Protein AF-A0A0U1DT31-F1 (afdb_monomer)

Organism: NCBI:txid761804

Mean predicted aligned error: 11.48 Å

Secondary structure (DSSP, 8-state):
--EEE--SSSSEEEEEEEEEE-------SS-HHHHHHHHHHHHHT-SHHHHHHHHHHHHHHHHHHHHHHHHHTT-HHHHTTS-HHHHHHHHHHTTSS-HHHHHHHHHHHHHHHHS-PPPPHHHHHHHHHHHHHHHHHHHHHTSSEEEEEEEEETTT--EEEEEEETTTTEEEEEEBSSEEEEEEEETTEEEEEEEEEEETTEEE-S--BSSS--EEEE--GGGHHHHHHHHHHHHHHHHHHHHHTTT-SSSS----S--------HHHHHHHHHHHTTTSPP-------

Sequence (289 aa):
MAISVFFESGPFVYLSIVRQLSGIPAITDVSAEEYLAYAKTDFSLGTRHGLINAMGNAKRCLHVMIDTLLQNYGLLVNNSRLPFPQKLALLDDVGLIGLNVFRKLNVERNIVEHEYRSAEPQKVEDFIDVCDLLLLAIERLGQDLPYQSIVGLRETGEHVLMELEPMLGRLDFAPLIEPKVLSTEAFGIPISYVSTLMRQGNREPEARSVGEVQHSIDLRRQTSPEWAPMIREIVSIGKRQSESRVTKIHNNVMTVQSSYSVQVTEELAMELYDFFGDTMPRFTPDVSE

Nearest PDB structures (foldseek):
  8jh6-assembly1_B  TM=4.158E-01  e=4.245E+00  synthetic construct
  8tn6-assembly1_C  TM=3.687E-01  e=7.335E+00  synthetic construct
  5h5m-assembly2_B  TM=3.118E-01  e=4.484E+00  Caenorhabditis elegans

Radius of gyration: 23.05 Å; Cα contacts (8 Å, |Δi|>4): 424; chains: 1; bounding box: 62×61×59 Å

Foldseek 3Di:
DAKEADDDDFFFRIKAFQDFDFFDFDDDPAALVRLLVQLVVLLVVVDLRSQLSNLVSLVVSVVSLLLSLCLRQLNCVQCVPPDPVVSLVLCVLLPNDDCVLCVVVVVLVCCVPPVVDRDDSVSSVVSSVSSVVSVVVSSLLRGGQRQWIFTQGPVPRATWIWGRDSVQSKIFTAHWAQFDWDWDDDPNDIDIDGPFHDDPRDTDSRTDHPDDGPDMGHSHPVCCVPCSSVSSVSSVVSVVVSVVVVVPPDDPDDDDDRDHDDPDDPVVVVVVCVVCVVVDDDDDPPPDD

Structure (mmCIF, N/CA/C/O backbone):
data_AF-A0A0U1DT31-F1
#
_entry.id   AF-A0A0U1DT31-F1
#
loop_
_atom_site.group_PDB
_atom_site.id
_atom_site.type_symbol
_atom_site.label_atom_id
_atom_site.label_alt_id
_atom_site.label_comp_id
_atom_site.label_asym_id
_atom_site.label_entity_id
_atom_site.label_seq_id
_atom_site.pdbx_PDB_ins_code
_atom_site.Cartn_x
_atom_site.Cartn_y
_atom_site.Cartn_z
_atom_site.occupancy
_atom_site.B_iso_or_equiv
_atom_site.auth_seq_id
_atom_site.auth_comp_id
_atom_site.auth_asym_id
_atom_site.auth_atom_id
_atom_site.pdbx_PDB_model_num
ATOM 1 N N . MET A 1 1 ? 20.321 -9.059 -7.608 1.00 55.69 1 MET A N 1
ATOM 2 C CA . MET A 1 1 ? 19.160 -8.328 -8.141 1.00 55.69 1 MET A CA 1
ATOM 3 C C . MET A 1 1 ? 18.145 -9.379 -8.544 1.00 55.69 1 MET A C 1
ATOM 5 O O . MET A 1 1 ? 18.479 -10.210 -9.379 1.00 55.69 1 MET A O 1
ATOM 9 N N . ALA A 1 2 ? 17.002 -9.438 -7.864 1.00 61.69 2 ALA A N 1
ATOM 10 C CA . ALA A 1 2 ? 15.941 -10.383 -8.199 1.00 61.69 2 ALA A CA 1
ATOM 11 C C . ALA A 1 2 ? 15.046 -9.750 -9.272 1.00 61.69 2 ALA A C 1
ATOM 13 O O . ALA A 1 2 ? 14.626 -8.605 -9.112 1.00 61.69 2 ALA A O 1
ATOM 14 N N . ILE A 1 3 ? 14.789 -10.484 -10.355 1.00 62.47 3 ILE A N 1
ATOM 15 C CA . ILE A 1 3 ? 14.001 -10.022 -11.499 1.00 62.47 3 ILE A CA 1
ATOM 16 C C . ILE A 1 3 ? 12.716 -10.844 -11.536 1.00 62.47 3 ILE A C 1
ATOM 18 O O . ILE A 1 3 ? 12.765 -12.070 -11.580 1.00 62.47 3 ILE A O 1
ATOM 22 N N . SER A 1 4 ? 11.575 -10.163 -11.512 1.00 69.62 4 SER A N 1
ATOM 23 C CA . SER A 1 4 ? 10.263 -10.763 -11.756 1.00 69.62 4 SER A CA 1
ATOM 24 C C . SER A 1 4 ? 9.877 -10.516 -13.207 1.00 69.62 4 SER A C 1
ATOM 26 O O . SER A 1 4 ? 9.890 -9.371 -13.647 1.00 69.62 4 SER A O 1
ATOM 28 N N . VAL A 1 5 ? 9.553 -11.573 -13.946 1.00 62.25 5 VAL A N 1
ATOM 29 C CA . VAL A 1 5 ? 9.160 -11.509 -15.361 1.00 62.25 5 VAL A CA 1
ATOM 30 C C . VAL A 1 5 ? 7.660 -11.769 -15.480 1.00 62.25 5 VAL A C 1
ATOM 32 O O . VAL A 1 5 ? 7.133 -12.639 -14.786 1.00 62.25 5 VAL A O 1
ATOM 35 N N . PHE A 1 6 ? 6.984 -11.020 -16.351 1.00 67.50 6 PHE A N 1
ATOM 36 C CA . PHE A 1 6 ? 5.537 -11.073 -16.556 1.00 67.50 6 PHE A CA 1
ATOM 37 C C . PHE A 1 6 ? 5.215 -11.512 -17.987 1.00 67.50 6 PHE A C 1
ATOM 39 O O . PHE A 1 6 ? 5.621 -10.858 -18.952 1.00 67.50 6 PHE A O 1
ATOM 46 N N . PHE A 1 7 ? 4.457 -12.598 -18.130 1.00 57.75 7 PHE A N 1
ATOM 47 C CA . PHE A 1 7 ? 4.219 -13.247 -19.425 1.00 57.75 7 PHE A CA 1
ATOM 48 C C . PHE A 1 7 ? 2.845 -12.944 -20.030 1.00 57.75 7 PHE A C 1
ATOM 50 O O . PHE A 1 7 ? 2.745 -12.773 -21.240 1.00 57.75 7 PHE A O 1
ATOM 57 N N . GLU A 1 8 ? 1.800 -12.836 -19.208 1.00 59.53 8 GLU A N 1
ATOM 58 C CA . GLU A 1 8 ? 0.420 -12.936 -19.705 1.00 59.53 8 GLU A CA 1
ATOM 59 C C . GLU A 1 8 ? -0.297 -11.587 -19.869 1.00 59.53 8 GLU A C 1
ATOM 61 O O . GLU A 1 8 ? -1.117 -11.437 -20.771 1.00 59.53 8 GLU A O 1
ATO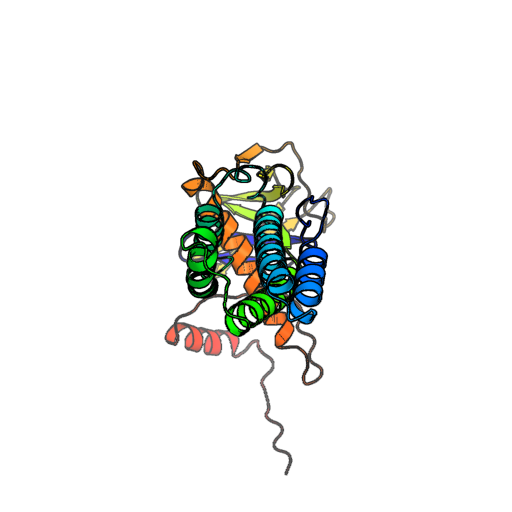M 66 N N . SER A 1 9 ? -0.006 -10.588 -19.027 1.00 70.06 9 SER A N 1
ATOM 67 C CA . SER A 1 9 ? -0.604 -9.244 -19.110 1.00 70.06 9 SER A CA 1
ATOM 68 C C . SER A 1 9 ? 0.113 -8.242 -18.189 1.00 70.06 9 SER A C 1
ATOM 70 O O . SER A 1 9 ? 1.037 -8.611 -17.466 1.00 70.06 9 SER A O 1
ATOM 72 N N . GLY A 1 10 ? -0.284 -6.965 -18.239 1.00 81.50 10 GLY A N 1
ATOM 73 C CA . GLY A 1 10 ? 0.214 -5.911 -17.348 1.00 81.50 10 GLY A CA 1
ATOM 74 C C . GLY A 1 10 ? 1.199 -4.928 -17.998 1.00 81.50 10 GLY A C 1
ATOM 75 O O . GLY A 1 10 ? 1.650 -5.144 -19.127 1.00 81.50 10 GLY A O 1
ATOM 76 N N . PRO A 1 11 ? 1.538 -3.834 -17.290 1.00 88.31 11 PRO A N 1
ATOM 77 C CA . PRO A 1 11 ? 2.309 -2.716 -17.843 1.00 88.31 11 PRO A CA 1
ATOM 78 C C . PRO A 1 11 ? 3.796 -3.045 -18.036 1.00 88.31 11 PRO A C 1
ATOM 80 O O . PRO A 1 11 ? 4.486 -2.376 -18.806 1.00 88.31 11 PRO A O 1
ATOM 83 N N . PHE A 1 12 ? 4.292 -4.085 -17.362 1.00 88.06 12 PHE A N 1
ATOM 84 C CA . PHE A 1 12 ? 5.702 -4.455 -17.356 1.00 88.06 12 PHE A CA 1
ATOM 85 C C . PHE A 1 12 ? 5.934 -5.804 -18.034 1.00 88.06 12 PHE A C 1
ATOM 87 O O . PHE A 1 12 ? 5.142 -6.729 -17.868 1.00 88.06 12 PHE A O 1
ATOM 94 N N . VAL A 1 13 ? 7.044 -5.931 -18.764 1.00 82.62 13 VAL A N 1
ATOM 95 C CA . VAL A 1 13 ? 7.616 -7.214 -19.218 1.00 82.62 13 VAL A CA 1
ATOM 96 C C . VAL A 1 13 ? 8.426 -7.851 -18.092 1.00 82.62 13 VAL A C 1
ATOM 98 O O . VAL A 1 13 ? 8.388 -9.061 -17.886 1.00 82.62 13 VAL A O 1
ATOM 101 N N . TYR A 1 14 ? 9.128 -7.027 -17.318 1.00 82.88 14 TYR A N 1
ATOM 102 C CA . TYR A 1 14 ? 9.774 -7.427 -16.076 1.00 82.88 14 TYR A CA 1
ATOM 103 C C . TYR A 1 14 ? 9.837 -6.245 -15.105 1.00 82.88 14 TYR A C 1
ATOM 105 O O . TYR A 1 14 ? 9.804 -5.083 -15.516 1.00 82.88 14 TYR A O 1
ATOM 113 N N . LEU A 1 15 ? 9.990 -6.558 -13.823 1.00 86.88 15 LEU A N 1
ATOM 114 C CA . LEU A 1 15 ? 10.288 -5.613 -12.757 1.00 86.88 15 LEU A CA 1
ATOM 115 C C . LEU A 1 15 ? 11.409 -6.178 -11.893 1.00 86.88 15 LEU A C 1
ATOM 117 O O . LEU A 1 15 ? 11.389 -7.336 -11.473 1.00 86.88 15 LEU A O 1
ATOM 121 N N . SER A 1 16 ? 12.398 -5.341 -11.628 1.00 83.81 16 SER A N 1
ATOM 122 C CA . SER A 1 16 ? 13.558 -5.684 -10.832 1.00 83.81 16 SER A CA 1
ATOM 123 C C . SER A 1 16 ? 13.750 -4.677 -9.715 1.00 83.81 16 SER A C 1
ATOM 125 O O . SER A 1 16 ? 14.037 -3.510 -9.973 1.00 83.81 16 SER A O 1
ATOM 127 N N . ILE A 1 17 ? 13.629 -5.131 -8.472 1.00 84.00 17 ILE A N 1
ATOM 128 C CA . ILE A 1 17 ? 13.709 -4.240 -7.318 1.00 84.00 17 ILE A CA 1
ATOM 129 C C . ILE A 1 17 ? 15.160 -3.826 -7.084 1.00 84.00 17 ILE A C 1
ATOM 131 O O . ILE A 1 17 ? 16.058 -4.666 -6.973 1.00 84.00 17 ILE A O 1
ATOM 135 N N . VAL A 1 18 ? 15.367 -2.515 -6.998 1.00 82.75 18 VAL A N 1
ATOM 136 C CA . VAL A 1 18 ? 16.668 -1.887 -6.743 1.00 82.75 18 VAL A CA 1
ATOM 137 C C . VAL A 1 18 ? 16.754 -1.454 -5.292 1.00 82.75 18 VAL A C 1
ATOM 139 O O . VAL A 1 18 ? 17.748 -1.730 -4.621 1.00 82.75 18 VAL A O 1
ATOM 142 N N . ARG A 1 19 ? 15.712 -0.773 -4.809 1.00 81.31 19 ARG A N 1
ATOM 143 C CA . ARG A 1 19 ? 15.664 -0.229 -3.457 1.00 81.31 19 ARG A CA 1
ATOM 144 C C . ARG A 1 19 ? 14.359 -0.602 -2.789 1.00 81.31 19 ARG A C 1
ATOM 146 O O . ARG A 1 19 ? 13.278 -0.370 -3.331 1.00 81.31 19 ARG A O 1
ATOM 153 N N . GLN A 1 20 ? 14.505 -1.132 -1.583 1.00 83.88 20 GLN A N 1
ATOM 154 C CA . GLN A 1 20 ? 13.409 -1.392 -0.669 1.00 83.88 20 GLN A CA 1
ATOM 155 C C . GLN A 1 20 ? 13.576 -0.531 0.564 1.00 83.88 20 GLN A C 1
ATOM 157 O O . GLN A 1 20 ? 14.699 -0.341 1.031 1.00 83.88 20 GLN A O 1
ATOM 162 N N . LEU A 1 21 ? 12.468 -0.017 1.075 1.00 77.81 21 LEU A N 1
ATOM 163 C CA . LEU A 1 21 ? 12.442 0.730 2.322 1.00 77.81 21 LEU A CA 1
ATOM 164 C C . LEU A 1 21 ? 11.235 0.284 3.136 1.00 77.81 21 LEU A C 1
ATOM 166 O O . LEU A 1 21 ? 10.269 -0.268 2.602 1.00 77.81 21 LEU A O 1
ATOM 170 N N . SER A 1 22 ? 11.290 0.544 4.434 1.00 82.12 22 SER A N 1
ATOM 171 C CA . SER A 1 22 ? 10.102 0.456 5.269 1.00 82.12 22 SER A CA 1
ATOM 172 C C . SER A 1 22 ? 9.079 1.511 4.843 1.00 82.12 22 SER A C 1
ATOM 174 O O . SER A 1 22 ? 9.417 2.570 4.307 1.00 82.12 22 SER A O 1
ATOM 176 N N . GLY A 1 23 ? 7.812 1.198 5.074 1.00 78.25 23 GLY A N 1
ATOM 177 C CA . GLY A 1 23 ? 6.695 2.104 4.904 1.00 78.25 23 GLY A CA 1
ATOM 178 C C . GLY A 1 23 ? 6.877 3.373 5.717 1.00 78.25 23 GLY A C 1
ATOM 179 O O . GLY A 1 23 ? 7.514 3.374 6.771 1.00 78.25 23 GLY A O 1
ATOM 180 N N . ILE A 1 24 ? 6.312 4.454 5.197 1.00 79.94 24 ILE A N 1
ATOM 181 C CA . ILE A 1 24 ? 6.285 5.737 5.877 1.00 79.94 24 ILE A CA 1
ATOM 182 C C . ILE A 1 24 ? 4.890 5.861 6.496 1.00 79.94 24 ILE A C 1
ATOM 184 O O . ILE A 1 24 ? 3.910 5.910 5.746 1.00 79.94 24 ILE A O 1
ATOM 188 N N . PRO A 1 25 ? 4.774 5.884 7.836 1.00 79.75 25 PRO A N 1
ATOM 189 C CA . PRO A 1 25 ? 3.477 5.984 8.488 1.00 79.75 25 PRO A CA 1
ATOM 190 C C . PRO A 1 25 ? 2.755 7.267 8.070 1.00 79.75 25 PRO A C 1
ATOM 192 O O . PRO A 1 25 ? 3.388 8.276 7.739 1.00 79.75 25 PRO A O 1
ATOM 195 N N . ALA A 1 26 ? 1.421 7.238 8.090 1.00 84.88 26 ALA A N 1
ATOM 196 C CA . ALA A 1 26 ? 0.640 8.450 7.888 1.00 84.88 26 ALA A CA 1
ATOM 197 C C . ALA A 1 26 ? 0.995 9.491 8.962 1.00 84.88 26 ALA A C 1
ATOM 199 O O . ALA A 1 26 ? 1.174 9.160 10.134 1.00 84.88 26 ALA A O 1
ATOM 200 N N . ILE A 1 27 ? 1.094 10.759 8.560 1.00 85.44 27 ILE A N 1
ATOM 201 C CA . ILE A 1 27 ? 1.396 11.852 9.487 1.00 85.44 27 ILE A CA 1
ATOM 202 C C . ILE A 1 27 ? 0.130 12.156 10.291 1.00 85.44 27 ILE A C 1
ATOM 204 O O . ILE A 1 27 ? -0.827 12.727 9.764 1.00 85.44 27 ILE A O 1
ATOM 208 N N . THR A 1 28 ? 0.131 11.766 11.562 1.00 88.38 28 THR A N 1
ATOM 209 C CA . THR A 1 28 ? -0.980 11.958 12.499 1.00 88.38 28 THR A CA 1
ATOM 210 C C . THR A 1 28 ? -0.457 12.362 13.872 1.00 88.38 28 THR A C 1
ATOM 212 O O . THR A 1 28 ? 0.609 11.911 14.278 1.00 88.38 28 THR A O 1
ATOM 215 N N . ASP A 1 29 ? -1.231 13.162 14.609 1.00 92.12 29 ASP A N 1
ATOM 216 C CA . ASP A 1 29 ? -0.870 13.572 15.977 1.00 92.12 29 ASP A CA 1
ATOM 217 C C . ASP A 1 29 ? -0.914 12.408 16.979 1.00 92.12 29 ASP A C 1
ATOM 219 O O . ASP A 1 29 ? -0.180 12.412 17.960 1.00 92.12 29 ASP A O 1
ATOM 223 N N . VAL A 1 30 ? -1.795 11.432 16.734 1.00 94.19 30 VAL A N 1
ATOM 224 C CA . VAL A 1 30 ? -1.969 10.217 17.541 1.00 94.19 30 VAL A CA 1
ATOM 225 C C . VAL A 1 30 ? -1.869 9.019 16.609 1.00 94.19 30 VAL A C 1
ATOM 227 O O . VAL A 1 30 ? -2.560 8.980 15.585 1.00 94.19 30 VAL A O 1
ATOM 230 N N . SER A 1 31 ? -1.010 8.062 16.946 1.00 93.69 31 SER A N 1
ATOM 231 C CA . SER A 1 31 ? -0.753 6.894 16.105 1.00 93.69 31 SER A CA 1
ATOM 232 C C . SER A 1 31 ? -1.880 5.850 16.171 1.00 93.69 31 SER A C 1
ATOM 234 O O . SER A 1 31 ? -2.780 5.902 17.018 1.00 93.69 31 SER A O 1
ATOM 236 N N . ALA A 1 32 ? -1.847 4.867 15.266 1.00 94.06 32 ALA A N 1
ATOM 237 C CA . ALA A 1 32 ? -2.795 3.754 15.299 1.00 94.06 32 ALA A CA 1
ATOM 238 C C . ALA A 1 32 ? -2.636 2.911 16.576 1.00 94.06 32 ALA A C 1
ATOM 240 O O . ALA A 1 32 ? -3.633 2.519 17.185 1.00 94.06 32 ALA A O 1
ATOM 241 N N . GLU A 1 33 ? -1.393 2.674 16.987 1.00 95.31 33 GLU A N 1
ATOM 242 C CA . GLU A 1 33 ? -0.995 1.952 18.195 1.00 95.31 33 GLU A CA 1
ATOM 243 C C . GLU A 1 33 ? -1.504 2.671 19.450 1.00 95.31 33 GLU A C 1
ATOM 245 O O . GLU A 1 33 ? -2.070 2.039 20.344 1.00 95.31 33 GLU A O 1
ATOM 250 N N . GLU A 1 34 ? -1.374 4.001 19.498 1.00 97.19 34 GLU A N 1
ATOM 251 C CA . GLU A 1 34 ? -1.892 4.812 20.602 1.00 97.19 34 GLU A CA 1
ATOM 252 C C . GLU A 1 34 ? -3.418 4.747 20.682 1.00 97.19 34 GLU A C 1
ATOM 254 O O . GLU A 1 34 ? -3.970 4.487 21.754 1.00 97.19 34 GLU A O 1
ATOM 259 N N . TYR A 1 35 ? -4.121 4.896 19.554 1.00 97.75 35 TYR A N 1
ATOM 260 C CA . TYR A 1 35 ? -5.576 4.734 19.534 1.00 97.75 35 TYR A CA 1
ATOM 261 C C . TYR A 1 35 ? -6.017 3.334 19.969 1.00 97.75 35 TYR A C 1
ATOM 263 O O . TYR A 1 35 ? -7.030 3.200 20.658 1.00 97.75 35 TYR A O 1
ATOM 271 N N . LEU A 1 36 ? -5.270 2.292 19.606 1.00 97.25 36 LEU A N 1
ATOM 272 C CA . LEU A 1 36 ? -5.554 0.933 20.054 1.00 97.25 36 LEU A CA 1
ATOM 273 C C . LEU A 1 36 ? -5.337 0.776 21.565 1.00 97.25 36 LEU A C 1
ATOM 275 O O . LEU A 1 36 ? -6.164 0.168 22.247 1.00 97.25 36 LEU A O 1
ATOM 279 N N . ALA A 1 37 ? -4.271 1.364 22.110 1.00 98.25 37 ALA A N 1
ATOM 280 C CA . ALA A 1 37 ? -4.008 1.374 23.546 1.00 98.25 37 ALA A CA 1
ATOM 281 C C . ALA A 1 37 ? -5.112 2.110 24.324 1.00 98.25 37 ALA A C 1
ATOM 283 O O . ALA A 1 37 ? -5.571 1.619 25.361 1.00 98.25 37 ALA A O 1
ATOM 284 N N . TYR A 1 38 ? -5.596 3.244 23.804 1.00 98.38 38 TYR A N 1
ATOM 285 C CA . TYR A 1 38 ? -6.748 3.946 24.372 1.00 98.38 38 TYR A CA 1
ATOM 286 C C . TYR A 1 38 ? -8.001 3.074 24.329 1.00 98.38 38 TYR A C 1
ATOM 288 O O . TYR A 1 38 ? -8.690 2.958 25.337 1.00 98.38 38 TYR A O 1
ATOM 296 N N . ALA A 1 39 ? -8.255 2.390 23.209 1.00 97.06 39 ALA A N 1
ATOM 297 C CA . ALA A 1 39 ? -9.408 1.507 23.076 1.00 97.06 39 ALA A CA 1
ATOM 298 C C . ALA A 1 39 ? -9.404 0.372 24.113 1.00 97.06 39 ALA A C 1
ATOM 300 O O . ALA A 1 39 ? -10.409 0.152 24.788 1.00 97.06 39 ALA A O 1
ATOM 301 N N . LYS A 1 40 ? -8.259 -0.299 24.287 1.00 98.12 40 LYS A N 1
ATOM 302 C CA . LYS A 1 40 ? -8.067 -1.360 25.290 1.00 98.12 40 LYS A CA 1
ATOM 303 C C . LYS A 1 40 ? -8.250 -0.829 26.718 1.00 98.12 40 LYS A C 1
ATOM 305 O O . LYS A 1 40 ? -8.927 -1.455 27.534 1.00 98.12 40 LYS A O 1
ATOM 310 N N . THR A 1 41 ? -7.698 0.351 27.005 1.00 98.38 41 THR A N 1
ATOM 311 C CA . THR A 1 41 ? -7.828 1.005 28.317 1.00 98.38 41 THR A CA 1
ATOM 312 C C . THR A 1 41 ? -9.285 1.355 28.619 1.00 98.38 41 THR A C 1
ATOM 314 O O . THR A 1 41 ? -9.795 0.991 29.677 1.00 98.38 41 THR A O 1
ATOM 317 N N . ASP A 1 42 ? -9.987 1.991 27.683 1.00 97.88 42 ASP A N 1
ATOM 318 C CA . ASP A 1 42 ? -11.394 2.362 27.843 1.00 97.88 42 ASP A CA 1
ATOM 319 C C . ASP A 1 42 ? -12.309 1.138 27.993 1.00 97.88 42 ASP A C 1
ATOM 321 O O . ASP A 1 42 ? -13.235 1.152 28.808 1.00 97.88 42 ASP A O 1
ATOM 325 N N . PHE A 1 43 ? -12.036 0.062 27.249 1.00 96.94 43 PHE A N 1
ATOM 326 C CA . PHE A 1 43 ? -12.786 -1.189 27.346 1.00 96.94 43 PHE A CA 1
ATOM 327 C C . PHE A 1 43 ? -12.654 -1.812 28.741 1.00 96.94 43 PHE A C 1
ATOM 329 O O . PHE A 1 43 ? -13.653 -2.214 29.342 1.00 96.94 43 PHE A O 1
ATOM 336 N N . SER A 1 44 ? -11.441 -1.792 29.307 1.00 97.31 44 SER A N 1
ATOM 337 C CA . SER A 1 44 ? -11.153 -2.350 30.634 1.00 97.31 44 SER A CA 1
ATOM 338 C C . SER A 1 44 ? -11.920 -1.682 31.783 1.00 97.31 44 SER A C 1
ATOM 340 O O . SER A 1 44 ? -12.100 -2.290 32.838 1.00 97.31 44 SER A O 1
ATOM 342 N N . LEU A 1 45 ? -12.432 -0.460 31.582 1.00 96.06 45 LEU A N 1
ATOM 343 C CA . LEU A 1 45 ? -13.256 0.230 32.577 1.00 96.06 45 LEU A CA 1
ATOM 344 C C . LEU A 1 45 ? -14.591 -0.486 32.831 1.00 96.06 45 LEU A C 1
ATOM 346 O O . LEU A 1 45 ? -15.218 -0.243 33.861 1.00 96.06 45 LEU A O 1
ATOM 350 N N . GLY A 1 46 ? -15.075 -1.305 31.888 1.00 92.81 46 GLY A N 1
ATOM 351 C CA . GLY A 1 46 ? -16.331 -2.056 32.020 1.00 92.81 46 GLY A CA 1
ATOM 352 C C . GLY A 1 46 ? -17.588 -1.182 32.145 1.00 92.81 46 GLY A C 1
ATOM 353 O O . GLY A 1 46 ? -18.662 -1.667 32.499 1.00 92.81 46 GLY A O 1
ATOM 354 N N . THR A 1 47 ? -17.476 0.121 31.875 1.00 94.19 47 THR A N 1
ATOM 355 C CA . THR A 1 47 ? -18.591 1.071 31.949 1.00 94.19 47 THR A CA 1
ATOM 356 C C . THR A 1 47 ? -19.169 1.340 30.566 1.00 94.19 47 THR A C 1
ATOM 358 O O . THR A 1 47 ? -18.473 1.255 29.557 1.00 94.19 47 THR A O 1
ATOM 361 N N . ARG A 1 48 ? -20.433 1.777 30.500 1.00 89.69 48 ARG A N 1
ATOM 362 C CA . ARG A 1 48 ? -21.045 2.229 29.238 1.00 89.69 48 ARG A CA 1
ATOM 363 C C . ARG A 1 48 ? -20.235 3.340 28.558 1.00 89.69 48 ARG A C 1
ATOM 365 O O . ARG A 1 48 ? -20.141 3.361 27.337 1.00 89.69 48 ARG A O 1
ATOM 372 N N . HIS A 1 49 ? -19.667 4.258 29.341 1.00 91.75 49 HIS A N 1
ATOM 373 C CA . HIS A 1 49 ? -18.805 5.314 28.811 1.00 91.75 49 HIS A CA 1
ATOM 374 C C . HIS A 1 49 ? -17.518 4.735 28.211 1.00 91.75 49 HIS A C 1
ATOM 376 O O . HIS A 1 49 ? -17.175 5.075 27.082 1.00 91.75 49 HIS A O 1
ATOM 382 N N . GLY A 1 50 ? -16.882 3.800 28.923 1.00 94.44 50 GLY A N 1
ATOM 383 C CA . GLY A 1 50 ? -15.724 3.052 28.439 1.00 94.44 50 GLY A CA 1
ATOM 384 C C . GLY A 1 50 ? -16.004 2.332 27.122 1.00 94.44 50 GLY A C 1
ATOM 385 O O . GLY A 1 50 ? -15.259 2.507 26.172 1.00 94.44 50 GLY A O 1
ATOM 386 N N . LEU A 1 51 ? -17.133 1.628 26.992 1.00 91.50 51 LEU A N 1
ATOM 387 C CA . LEU A 1 51 ? -17.502 0.940 25.743 1.00 91.50 51 LEU A CA 1
ATOM 388 C C . LEU A 1 51 ? -17.662 1.896 24.550 1.00 91.50 51 LEU A C 1
ATOM 390 O O . LEU A 1 51 ? -17.213 1.591 23.445 1.00 91.50 51 LEU A O 1
ATOM 394 N N . ILE A 1 52 ? -18.288 3.059 24.764 1.00 89.81 52 ILE A N 1
ATOM 395 C CA . ILE A 1 52 ? -18.462 4.078 23.718 1.00 89.81 52 ILE A CA 1
ATOM 396 C C . ILE A 1 52 ? -17.100 4.629 23.277 1.00 89.81 52 ILE A C 1
ATOM 398 O O . ILE A 1 52 ? -16.834 4.724 22.075 1.00 89.81 52 ILE A O 1
ATOM 402 N N . ASN A 1 53 ? -16.233 4.969 24.233 1.00 93.88 53 ASN A N 1
ATOM 403 C CA . ASN A 1 53 ? -14.905 5.498 23.934 1.00 93.88 53 ASN A CA 1
ATOM 404 C C . ASN A 1 53 ? -14.019 4.442 23.268 1.00 93.88 53 ASN A C 1
ATOM 406 O O . ASN A 1 53 ? -13.376 4.741 22.263 1.00 93.88 53 ASN A O 1
ATOM 410 N N . ALA A 1 54 ? -14.058 3.206 23.767 1.00 94.56 54 ALA A N 1
ATOM 411 C CA . ALA A 1 54 ? -13.300 2.081 23.247 1.00 94.56 54 ALA A CA 1
ATOM 412 C C . ALA A 1 54 ? -13.595 1.838 21.766 1.00 94.56 54 ALA A C 1
ATOM 414 O O . ALA A 1 54 ? -12.680 1.827 20.946 1.00 94.56 54 ALA A O 1
ATOM 415 N N . MET A 1 55 ? -14.878 1.758 21.401 1.00 90.88 55 MET A N 1
ATOM 416 C CA . MET A 1 55 ? -15.295 1.619 20.005 1.00 90.88 55 MET A CA 1
ATOM 417 C C . MET A 1 55 ? -14.844 2.815 19.148 1.00 90.88 55 MET A C 1
ATOM 419 O O . MET A 1 55 ? -14.326 2.642 18.043 1.00 90.88 55 MET A O 1
ATOM 423 N N . GLY A 1 56 ? -14.994 4.043 19.657 1.00 91.38 56 GLY A N 1
ATOM 424 C CA . GLY A 1 56 ? -14.547 5.249 18.956 1.00 91.38 56 GLY A CA 1
ATOM 425 C C . GLY A 1 56 ? -13.035 5.270 18.702 1.00 91.38 56 GLY A C 1
ATOM 426 O O . GLY A 1 56 ? -12.596 5.631 17.609 1.00 91.38 56 GLY A O 1
ATOM 427 N N . ASN A 1 57 ? -12.241 4.856 19.688 1.00 95.69 57 ASN A N 1
ATOM 428 C CA . ASN A 1 57 ? -10.787 4.767 19.597 1.00 95.69 57 ASN A CA 1
ATOM 429 C C . ASN A 1 57 ? -10.341 3.638 18.660 1.00 95.69 57 ASN A C 1
ATOM 431 O O . ASN A 1 57 ? -9.531 3.884 17.767 1.00 95.69 57 ASN A O 1
ATOM 435 N N . ALA A 1 58 ? -10.948 2.454 18.746 1.00 92.75 58 ALA A N 1
ATOM 436 C CA . ALA A 1 58 ? -10.656 1.354 17.830 1.00 92.75 58 ALA A CA 1
ATOM 437 C C . ALA A 1 58 ? -10.978 1.723 16.369 1.00 92.75 58 ALA A C 1
ATOM 439 O O . ALA A 1 58 ? -10.224 1.388 15.455 1.00 92.75 58 ALA A O 1
ATOM 440 N N . LYS A 1 59 ? -12.049 2.492 16.125 1.00 90.38 59 LYS A N 1
ATOM 441 C CA . LYS A 1 59 ? -12.355 3.019 14.786 1.00 90.38 59 LYS A CA 1
ATOM 442 C C . LYS A 1 59 ? -11.272 3.978 14.283 1.00 90.38 59 LYS A C 1
ATOM 444 O O . LYS A 1 59 ? -10.895 3.909 13.115 1.00 90.38 59 LYS A O 1
ATOM 449 N N . ARG A 1 60 ? -10.781 4.891 15.128 1.00 93.44 60 ARG A N 1
ATOM 450 C CA . ARG A 1 60 ? -9.699 5.815 14.739 1.00 93.44 60 ARG A CA 1
ATOM 451 C C . ARG A 1 60 ? -8.412 5.059 14.429 1.00 93.44 60 ARG A C 1
ATOM 453 O O . ARG A 1 60 ? -7.815 5.337 13.396 1.00 93.44 60 ARG A O 1
ATOM 460 N N . CYS A 1 61 ? -8.069 4.053 15.236 1.00 93.75 61 CYS A N 1
ATOM 461 C CA . CYS A 1 61 ? -6.980 3.117 14.951 1.00 93.75 61 CYS A CA 1
ATOM 462 C C . CYS A 1 61 ? -7.119 2.528 13.536 1.00 93.75 61 CYS A C 1
ATOM 464 O O . CYS A 1 61 ? -6.219 2.683 12.711 1.00 93.75 61 CYS A O 1
ATOM 466 N N . LEU A 1 62 ? -8.290 1.969 13.205 1.00 90.94 62 LEU A N 1
ATOM 467 C CA . LEU A 1 62 ? -8.574 1.423 11.875 1.00 90.94 62 LEU A CA 1
ATOM 468 C C . LEU A 1 62 ? -8.398 2.450 10.749 1.00 90.94 62 LEU A C 1
ATOM 470 O O . LEU A 1 62 ? -7.830 2.141 9.706 1.00 90.94 62 LEU A O 1
ATOM 474 N N . HIS A 1 63 ? -8.883 3.675 10.941 1.00 91.88 63 HIS A N 1
ATOM 475 C CA . HIS A 1 63 ? -8.739 4.737 9.948 1.00 91.88 63 HIS A CA 1
ATOM 476 C C . HIS A 1 63 ? -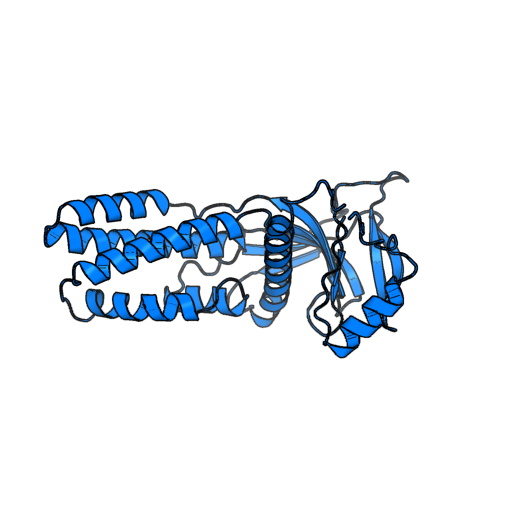7.271 5.116 9.710 1.00 91.88 63 HIS A C 1
ATOM 478 O O . HIS A 1 63 ? -6.864 5.207 8.553 1.00 91.88 63 HIS A O 1
ATOM 484 N N . VAL A 1 64 ? -6.478 5.284 10.775 1.00 93.31 64 VAL A N 1
ATOM 485 C CA . VAL A 1 64 ? -5.042 5.597 10.668 1.00 93.31 64 VAL A CA 1
ATOM 486 C C . VAL A 1 64 ? -4.292 4.458 9.979 1.00 93.31 64 VAL A C 1
ATOM 488 O O . VAL A 1 64 ? -3.487 4.705 9.089 1.00 93.31 64 VAL A O 1
ATOM 491 N N . MET A 1 65 ? -4.610 3.206 10.309 1.00 91.81 65 MET A N 1
ATOM 492 C CA . MET A 1 65 ? -4.046 2.022 9.655 1.00 91.81 65 MET A CA 1
ATOM 493 C C . MET A 1 65 ? -4.284 1.999 8.136 1.00 91.81 65 MET A C 1
ATOM 495 O O . MET A 1 65 ? -3.359 1.758 7.358 1.00 91.81 65 MET A O 1
ATOM 499 N N . ILE A 1 66 ? -5.515 2.282 7.699 1.00 91.75 66 ILE A N 1
ATOM 500 C CA . ILE A 1 66 ? -5.858 2.366 6.272 1.00 91.75 66 ILE A CA 1
ATOM 501 C C . ILE A 1 66 ? -5.125 3.523 5.589 1.00 91.75 66 ILE A C 1
ATOM 503 O O . ILE A 1 66 ? -4.624 3.354 4.476 1.00 91.75 66 ILE A O 1
ATOM 507 N N . ASP A 1 67 ? -5.019 4.674 6.250 1.00 93.75 67 ASP A N 1
ATOM 508 C CA . ASP A 1 67 ? -4.296 5.821 5.707 1.00 93.75 67 ASP A CA 1
ATOM 509 C C . ASP A 1 67 ? -2.791 5.546 5.602 1.00 93.75 67 ASP A C 1
ATOM 511 O O . ASP A 1 67 ? -2.199 5.865 4.575 1.00 93.75 67 ASP A O 1
ATOM 515 N N . THR A 1 68 ? -2.189 4.861 6.575 1.00 92.00 68 THR A N 1
ATOM 516 C CA . THR A 1 68 ? -0.789 4.410 6.518 1.00 92.00 68 THR A CA 1
ATOM 517 C C . THR A 1 68 ? -0.541 3.464 5.344 1.00 92.00 68 THR A C 1
ATOM 519 O O . THR A 1 68 ? 0.435 3.630 4.614 1.00 92.00 68 THR A O 1
ATOM 522 N N . LEU A 1 69 ? -1.434 2.505 5.087 1.00 91.00 69 LEU A N 1
ATOM 523 C CA . LEU A 1 69 ? -1.302 1.643 3.909 1.00 91.00 69 LEU A CA 1
ATOM 524 C C . LEU A 1 69 ? -1.410 2.424 2.601 1.00 91.00 69 LEU A C 1
ATOM 526 O O . LEU A 1 69 ? -0.604 2.223 1.698 1.00 91.00 69 LEU A O 1
ATOM 530 N N . LEU A 1 70 ? -2.385 3.325 2.488 1.00 93.25 70 LEU A N 1
ATOM 531 C CA . LEU A 1 70 ? -2.493 4.185 1.313 1.00 93.25 70 LEU A CA 1
ATOM 532 C C . LEU A 1 70 ? -1.239 5.050 1.153 1.00 93.25 70 LEU A C 1
ATOM 534 O O . LEU A 1 70 ? -0.771 5.238 0.033 1.00 93.25 70 LEU A O 1
ATOM 538 N N . GLN A 1 71 ? -0.681 5.557 2.254 1.00 92.94 71 GLN A N 1
ATOM 539 C CA . GLN A 1 71 ? 0.522 6.378 2.252 1.00 92.94 71 GLN A CA 1
ATOM 540 C C . GLN A 1 71 ? 1.703 5.587 1.708 1.00 92.94 71 GLN A C 1
ATOM 542 O O . GLN A 1 71 ? 2.347 6.058 0.782 1.00 92.94 71 GLN A O 1
ATOM 547 N N . ASN A 1 72 ? 1.925 4.370 2.196 1.00 90.50 72 ASN A N 1
ATOM 548 C CA . ASN A 1 72 ? 3.009 3.485 1.769 1.00 90.50 72 ASN A CA 1
ATOM 549 C C . ASN A 1 72 ? 3.073 3.253 0.252 1.00 90.50 72 ASN A C 1
ATOM 551 O O . ASN A 1 72 ? 4.160 3.097 -0.296 1.00 90.50 72 ASN A O 1
ATOM 555 N N . TYR A 1 73 ? 1.925 3.272 -0.426 1.00 91.12 73 TYR A N 1
ATOM 556 C CA . TYR A 1 73 ? 1.826 3.082 -1.876 1.00 91.12 73 TYR A CA 1
ATOM 557 C C . TYR A 1 73 ? 1.573 4.387 -2.650 1.00 91.12 73 TYR A C 1
ATOM 559 O O . TYR A 1 73 ? 1.171 4.348 -3.809 1.00 91.12 73 TYR A O 1
ATOM 567 N N . GLY A 1 74 ? 1.768 5.550 -2.017 1.00 93.00 74 GLY A N 1
ATOM 568 C CA . GLY A 1 74 ? 1.559 6.872 -2.623 1.00 93.00 74 GLY A CA 1
ATOM 569 C C . GLY A 1 74 ? 0.109 7.208 -2.962 1.00 93.00 74 GLY A C 1
ATOM 570 O O . GLY A 1 74 ? -0.181 8.193 -3.634 1.00 93.00 74 GLY A O 1
ATOM 571 N N . LEU A 1 75 ? -0.837 6.423 -2.468 1.00 94.81 75 LEU A N 1
ATOM 572 C CA . LEU A 1 75 ? -2.253 6.617 -2.730 1.00 94.81 75 LEU A CA 1
ATOM 573 C C . LEU A 1 75 ? -2.872 7.648 -1.780 1.00 94.81 75 LEU A C 1
ATOM 575 O O . LEU A 1 75 ? -3.899 8.228 -2.119 1.00 94.81 75 LEU A O 1
ATOM 579 N N . LEU A 1 76 ? -2.287 7.920 -0.606 1.00 95.00 76 LEU A N 1
ATOM 580 C CA . LEU A 1 76 ? -2.934 8.790 0.385 1.00 95.00 76 LEU A CA 1
ATOM 581 C C . LEU A 1 76 ? -3.017 10.252 -0.064 1.00 95.00 76 LEU A C 1
ATOM 583 O O . LEU A 1 76 ? -4.093 10.838 0.003 1.00 95.00 76 LEU A O 1
ATOM 587 N N . VAL A 1 77 ? -1.921 10.846 -0.540 1.00 93.75 77 VAL A N 1
ATOM 588 C CA . VAL A 1 77 ? -1.825 12.293 -0.833 1.00 93.75 77 VAL A CA 1
ATOM 589 C C . VAL A 1 77 ? -2.946 12.754 -1.766 1.00 93.75 77 VAL A C 1
ATOM 591 O O . VAL A 1 77 ? -3.697 13.681 -1.455 1.00 93.75 77 VAL A O 1
ATOM 594 N N . ASN A 1 78 ? -3.125 12.022 -2.864 1.00 93.50 78 ASN A N 1
ATOM 595 C CA . ASN A 1 78 ? -4.103 12.322 -3.903 1.00 93.50 78 ASN A CA 1
ATOM 596 C C . ASN A 1 78 ? -5.527 11.831 -3.589 1.00 93.50 78 ASN A C 1
ATOM 598 O O . ASN A 1 78 ? -6.476 12.230 -4.265 1.00 93.50 78 ASN A O 1
ATOM 602 N N . ASN A 1 79 ? -5.704 10.991 -2.562 1.00 93.00 79 ASN A N 1
ATOM 603 C CA . ASN A 1 79 ? -6.983 10.345 -2.246 1.00 93.00 79 ASN A CA 1
ATOM 604 C C . ASN A 1 79 ? -7.394 10.483 -0.762 1.00 93.00 79 ASN A C 1
ATOM 606 O O . ASN A 1 79 ? -8.307 9.807 -0.287 1.00 93.00 79 ASN A O 1
ATOM 610 N N . SER A 1 80 ? -6.770 11.401 -0.022 1.00 91.81 80 SER A N 1
ATOM 611 C CA . SER A 1 80 ? -6.951 11.601 1.426 1.00 91.81 80 SER A CA 1
ATOM 612 C C . SER A 1 80 ? -8.387 11.949 1.816 1.00 91.81 80 SER A C 1
ATOM 614 O O . SER A 1 80 ? -8.873 11.522 2.865 1.00 91.81 80 SER A O 1
ATOM 616 N N . ARG A 1 81 ? -9.087 12.677 0.937 1.00 92.38 81 ARG A N 1
ATOM 617 C CA . ARG A 1 81 ? -10.480 13.120 1.112 1.00 92.38 81 ARG A CA 1
ATOM 618 C C . ARG A 1 81 ? -11.520 12.056 0.763 1.00 92.38 81 ARG A C 1
ATOM 620 O O . ARG A 1 81 ? -12.715 12.326 0.881 1.00 92.38 81 ARG A O 1
ATOM 627 N N . LEU A 1 82 ? -11.106 10.874 0.303 1.00 91.31 82 LEU A N 1
ATOM 628 C CA . LEU A 1 82 ? -12.055 9.811 -0.001 1.00 91.31 82 LEU A CA 1
ATOM 629 C C . LEU A 1 82 ? -12.781 9.356 1.276 1.00 91.31 82 LEU A C 1
ATOM 631 O O . LEU A 1 82 ? -12.146 9.155 2.315 1.00 91.31 82 LEU A O 1
ATOM 635 N N . PRO A 1 83 ? -14.103 9.123 1.211 1.00 90.00 83 PRO A N 1
ATOM 636 C CA . PRO A 1 83 ? -14.817 8.432 2.273 1.00 90.00 83 PRO A CA 1
ATOM 637 C C . PRO A 1 83 ? -14.191 7.063 2.552 1.00 90.00 83 PRO A C 1
ATOM 639 O O . PRO A 1 83 ? -13.755 6.375 1.628 1.00 90.00 83 PRO A O 1
ATOM 642 N N . PHE A 1 84 ? -14.217 6.621 3.809 1.00 86.94 84 PHE A N 1
ATOM 643 C CA . PHE A 1 84 ? -13.586 5.363 4.227 1.00 86.94 84 PHE A CA 1
ATOM 644 C C . PHE A 1 84 ? -13.960 4.135 3.366 1.00 86.94 84 PHE A C 1
ATOM 646 O O . PHE A 1 84 ? -13.052 3.413 2.962 1.00 86.94 84 PHE A O 1
ATOM 653 N N . PRO A 1 85 ? -15.235 3.902 2.975 1.00 85.06 85 PRO A N 1
ATOM 654 C CA . PRO A 1 85 ? -15.565 2.788 2.077 1.00 85.06 85 PRO A CA 1
ATOM 655 C C . PRO A 1 85 ? -14.848 2.852 0.720 1.00 85.06 85 PRO A C 1
ATOM 657 O O . PRO A 1 85 ? -14.510 1.823 0.150 1.00 85.06 85 PRO A O 1
ATOM 660 N N . GLN A 1 86 ? -14.597 4.059 0.209 1.00 88.94 86 GLN A N 1
ATOM 661 C CA . GLN A 1 86 ? -13.888 4.258 -1.054 1.00 88.94 86 GLN A CA 1
ATOM 662 C C . GLN A 1 86 ? -12.374 4.077 -0.892 1.00 88.94 86 GLN A C 1
ATOM 664 O O . GLN A 1 86 ? -11.736 3.592 -1.818 1.00 88.94 86 GLN A O 1
ATOM 669 N N . LYS A 1 87 ? -11.812 4.405 0.280 1.00 91.12 87 LYS A N 1
ATOM 670 C CA . LYS A 1 87 ? -10.421 4.070 0.631 1.00 91.12 87 LYS A CA 1
ATOM 671 C C . LYS A 1 87 ? -10.203 2.555 0.667 1.00 91.12 87 LYS A C 1
ATOM 673 O O . LYS A 1 87 ? -9.228 2.067 0.110 1.00 91.12 87 LYS A O 1
ATOM 678 N N . LEU A 1 88 ? -11.143 1.811 1.255 1.00 88.06 88 LEU A N 1
ATOM 679 C CA . LEU A 1 88 ? -11.098 0.346 1.257 1.00 88.06 88 LEU A CA 1
ATOM 680 C C . LEU A 1 88 ? -11.198 -0.244 -0.153 1.00 88.06 88 LEU A C 1
ATOM 682 O O . LEU A 1 88 ? -10.426 -1.136 -0.482 1.00 88.06 88 LEU A O 1
ATOM 686 N N . ALA A 1 89 ? -12.117 0.263 -0.982 1.00 87.25 89 ALA A N 1
ATOM 687 C CA . ALA A 1 89 ? -12.230 -0.168 -2.375 1.00 87.25 89 ALA A CA 1
ATOM 688 C C . ALA A 1 89 ? -10.924 0.077 -3.146 1.00 87.25 89 ALA A C 1
ATOM 690 O O . ALA A 1 89 ? -10.456 -0.808 -3.844 1.00 87.25 89 ALA A O 1
ATOM 691 N N . LEU A 1 90 ? -10.282 1.231 -2.935 1.00 90.69 90 LEU A N 1
ATOM 692 C CA . LEU A 1 90 ? -9.004 1.552 -3.567 1.00 90.69 90 LEU A CA 1
ATOM 693 C C . LEU A 1 90 ? -7.890 0.559 -3.193 1.00 90.69 90 LEU A C 1
ATOM 695 O O . LEU A 1 90 ? -7.099 0.184 -4.051 1.00 90.69 90 LEU A O 1
ATOM 699 N N . LEU A 1 91 ? -7.830 0.125 -1.929 1.00 89.19 91 LEU A N 1
ATOM 700 C CA . LEU A 1 91 ? -6.867 -0.887 -1.476 1.00 89.19 91 LEU A CA 1
ATOM 701 C C . LEU A 1 91 ? -7.152 -2.280 -2.060 1.00 89.19 91 LEU A C 1
ATOM 703 O O . LEU A 1 91 ? -6.215 -3.035 -2.320 1.00 89.19 91 LEU A O 1
ATOM 707 N N . ASP A 1 92 ? -8.421 -2.620 -2.269 1.00 87.75 92 ASP A N 1
ATOM 708 C CA . ASP A 1 92 ? -8.837 -3.874 -2.910 1.00 87.75 92 ASP A CA 1
ATOM 709 C C . ASP A 1 92 ? -8.518 -3.874 -4.407 1.00 87.75 92 ASP A C 1
ATOM 711 O O . ASP A 1 92 ? -7.945 -4.838 -4.911 1.00 87.75 92 ASP A O 1
ATOM 715 N N . ASP A 1 93 ? -8.775 -2.754 -5.091 1.00 88.75 93 ASP A N 1
ATOM 716 C CA . ASP A 1 93 ? -8.502 -2.564 -6.521 1.00 88.75 93 ASP A CA 1
ATOM 717 C C . ASP A 1 93 ? -7.014 -2.778 -6.855 1.00 88.75 93 ASP A C 1
ATOM 719 O O . ASP A 1 93 ? -6.672 -3.284 -7.928 1.00 88.75 93 ASP A O 1
ATOM 723 N N . VAL A 1 94 ? -6.118 -2.416 -5.929 1.00 89.94 94 VAL A N 1
ATOM 724 C CA . VAL A 1 94 ? -4.667 -2.637 -6.064 1.00 89.94 94 VAL A CA 1
ATOM 725 C C . VAL A 1 94 ? -4.181 -3.955 -5.456 1.00 89.94 94 VAL A C 1
ATOM 727 O O . VAL A 1 94 ? -2.982 -4.231 -5.442 1.00 89.94 94 VAL A O 1
ATOM 730 N N . GLY A 1 95 ? -5.095 -4.783 -4.954 1.00 86.81 95 GLY A N 1
ATOM 731 C CA . GLY A 1 95 ? -4.794 -6.099 -4.407 1.00 86.81 95 GLY A CA 1
ATOM 732 C C . GLY A 1 95 ? -4.032 -6.070 -3.085 1.00 86.81 95 GLY A C 1
ATOM 733 O O . GLY A 1 95 ? -3.412 -7.075 -2.735 1.00 86.81 95 GLY A O 1
ATOM 734 N N . LEU A 1 96 ? -4.045 -4.961 -2.336 1.00 82.81 96 LEU A N 1
ATOM 735 C CA . LEU A 1 96 ? -3.363 -4.856 -1.040 1.00 82.81 96 LEU A CA 1
ATOM 736 C C . LEU A 1 96 ? -4.082 -5.648 0.039 1.00 82.81 96 LEU A C 1
ATOM 738 O O . LEU A 1 96 ? -3.480 -6.454 0.750 1.00 82.81 96 LEU A O 1
ATOM 742 N N . ILE A 1 97 ? -5.390 -5.466 0.095 1.00 74.69 97 ILE A N 1
ATOM 743 C CA . ILE A 1 97 ? -6.276 -6.047 1.089 1.00 74.69 97 ILE A CA 1
ATOM 744 C C . ILE A 1 97 ? -7.394 -6.774 0.358 1.00 74.69 97 ILE A C 1
ATOM 746 O O . ILE A 1 97 ? -7.894 -6.259 -0.628 1.00 74.69 97 ILE A O 1
ATOM 750 N N . GLY A 1 98 ? -7.833 -7.926 0.871 1.00 67.06 98 GLY A N 1
ATOM 751 C CA . GLY A 1 98 ? -9.113 -8.498 0.455 1.00 67.06 98 GLY A CA 1
ATOM 752 C C . GLY A 1 98 ? -10.265 -7.891 1.259 1.00 67.06 98 GLY A C 1
ATOM 753 O O . GLY A 1 98 ? -10.308 -8.047 2.485 1.00 67.06 98 GLY A O 1
ATOM 754 N N . LEU A 1 99 ? -11.249 -7.272 0.592 1.00 63.44 99 LEU A N 1
ATOM 755 C CA . LEU A 1 99 ? -12.434 -6.669 1.241 1.00 63.44 99 LEU A CA 1
ATOM 756 C C . LEU A 1 99 ? -13.209 -7.615 2.167 1.00 63.44 99 LEU A C 1
ATOM 758 O O . LEU A 1 99 ? -14.004 -7.155 2.984 1.00 63.44 99 LEU A O 1
ATOM 762 N N . ASN A 1 100 ? -13.026 -8.931 2.058 1.00 60.69 100 ASN A N 1
ATOM 763 C CA . ASN A 1 100 ? -13.718 -9.915 2.895 1.00 60.69 100 ASN A CA 1
ATOM 764 C C . ASN A 1 100 ? -13.412 -9.747 4.391 1.00 60.69 100 ASN A C 1
ATOM 766 O O . ASN A 1 100 ? -14.313 -9.930 5.209 1.00 60.69 100 ASN A O 1
ATOM 770 N N . VAL A 1 101 ? -12.188 -9.337 4.746 1.00 62.31 101 VAL A N 1
ATOM 771 C CA . VAL A 1 101 ? -11.798 -9.072 6.144 1.00 62.31 101 VAL A CA 1
ATOM 772 C C . VAL A 1 101 ? -12.551 -7.851 6.688 1.00 62.31 101 VAL A C 1
ATOM 774 O O . VAL A 1 101 ? -13.072 -7.868 7.799 1.00 62.31 101 VAL A O 1
ATOM 777 N N . PHE A 1 102 ? -12.721 -6.822 5.855 1.00 63.41 102 PHE A N 1
ATOM 778 C CA . PHE A 1 102 ? -13.350 -5.555 6.238 1.00 63.41 102 PHE A CA 1
ATOM 779 C C . PHE A 1 102 ? -14.874 -5.550 6.098 1.00 63.41 102 PHE A C 1
ATOM 781 O O . PHE A 1 102 ? -15.550 -4.751 6.743 1.00 63.41 102 PHE A O 1
ATOM 788 N N . ARG A 1 103 ? -15.452 -6.460 5.304 1.00 59.88 103 ARG A N 1
ATOM 789 C CA . ARG A 1 103 ? -16.909 -6.648 5.221 1.00 59.88 103 ARG A CA 1
ATOM 790 C C . ARG A 1 103 ? -17.511 -7.046 6.568 1.00 59.88 103 ARG A C 1
ATOM 792 O O . ARG A 1 103 ? -18.597 -6.572 6.883 1.00 59.88 103 ARG A O 1
ATOM 799 N N . LYS A 1 104 ? -16.794 -7.834 7.379 1.00 56.88 104 LYS A N 1
ATOM 800 C CA . LYS A 1 104 ? -17.204 -8.158 8.756 1.00 56.88 104 LYS A CA 1
ATOM 801 C C . LYS A 1 104 ? -17.128 -6.934 9.681 1.00 56.88 104 LYS A C 1
ATOM 803 O O . LYS A 1 104 ? -18.051 -6.704 10.450 1.00 56.88 104 LYS A O 1
ATOM 808 N N . LEU A 1 105 ? -16.111 -6.084 9.513 1.00 59.75 105 LEU A N 1
ATOM 809 C CA . LEU A 1 105 ? -15.958 -4.827 10.264 1.00 59.75 105 LEU A CA 1
ATOM 810 C C . LEU A 1 105 ? -17.015 -3.765 9.904 1.00 59.75 105 LEU A C 1
ATOM 812 O O . LEU A 1 105 ? -17.439 -2.989 10.759 1.00 59.75 105 LEU A O 1
ATOM 816 N N . ASN A 1 106 ? -17.486 -3.740 8.652 1.00 54.44 106 ASN A N 1
ATOM 817 C CA . ASN A 1 106 ? -18.528 -2.811 8.198 1.00 54.44 106 ASN A CA 1
ATOM 818 C C . ASN A 1 106 ? -19.911 -3.081 8.821 1.00 54.44 106 ASN A C 1
ATOM 820 O O . ASN A 1 106 ? -20.712 -2.150 8.909 1.00 54.44 106 ASN A O 1
ATOM 824 N N . VAL A 1 107 ? -20.198 -4.313 9.262 1.00 51.69 107 VAL A N 1
ATOM 825 C CA . VAL A 1 107 ? -21.455 -4.637 9.963 1.00 51.69 107 VAL A CA 1
ATOM 826 C C . VAL A 1 107 ? -21.484 -3.983 11.347 1.00 51.69 107 VAL A C 1
ATOM 828 O O . VAL A 1 107 ? -22.501 -3.411 11.727 1.00 51.69 107 VAL A O 1
ATOM 831 N N . GLU A 1 108 ? -20.354 -3.957 12.054 1.00 54.03 108 GLU A N 1
ATOM 832 C CA . GLU A 1 108 ? -20.272 -3.381 13.403 1.00 54.03 108 GLU A CA 1
ATOM 833 C C . GLU A 1 108 ? -20.209 -1.843 13.397 1.00 54.03 108 GLU A C 1
ATOM 835 O O . GLU A 1 108 ? -20.811 -1.192 14.254 1.00 54.03 108 GLU A O 1
ATOM 840 N N . ARG A 1 109 ? -19.590 -1.232 12.373 1.00 52.28 109 ARG A N 1
ATOM 841 C CA . ARG A 1 109 ? -19.559 0.236 12.212 1.00 52.28 109 ARG A CA 1
ATOM 842 C C . ARG A 1 109 ? -20.956 0.840 12.020 1.00 52.28 109 ARG A C 1
ATOM 844 O O . ARG A 1 109 ? -21.251 1.914 12.542 1.00 52.28 109 ARG A O 1
ATOM 851 N N . ASN A 1 110 ? -21.822 0.155 11.273 1.00 52.53 110 ASN A N 1
ATOM 852 C CA . ASN A 1 110 ? -23.166 0.651 10.977 1.00 52.53 110 ASN A CA 1
ATOM 853 C C . ASN A 1 110 ? -24.068 0.700 12.224 1.00 52.53 110 ASN A C 1
ATOM 855 O O . ASN A 1 110 ? -24.884 1.612 12.338 1.00 52.53 110 ASN A O 1
ATOM 859 N N . ILE A 1 111 ? -23.891 -0.220 13.177 1.00 50.41 111 ILE A N 1
ATOM 860 C CA . ILE A 1 111 ? -24.738 -0.326 14.377 1.00 50.41 111 ILE A CA 1
ATOM 861 C C . ILE A 1 111 ? -24.521 0.866 15.325 1.00 50.41 111 ILE A C 1
ATOM 863 O O . ILE A 1 111 ? -25.474 1.418 15.871 1.00 50.41 111 ILE A O 1
ATOM 867 N N . VAL A 1 112 ? -23.280 1.325 15.490 1.00 48.19 112 VAL A N 1
ATOM 868 C CA . VAL A 1 112 ? -22.959 2.409 16.438 1.00 48.19 112 VAL A CA 1
ATOM 869 C C . VAL A 1 112 ? -23.244 3.796 15.852 1.00 48.19 112 VAL A C 1
ATOM 871 O O . VAL A 1 112 ? -23.710 4.682 16.567 1.00 48.19 112 VAL A O 1
ATOM 874 N N . GLU A 1 113 ? -23.012 3.991 14.550 1.00 51.19 113 GLU A N 1
ATOM 875 C CA . GLU A 1 113 ? -23.149 5.303 13.893 1.00 51.19 113 GLU A CA 1
ATOM 876 C C . GLU A 1 113 ? -24.558 5.616 13.397 1.00 51.19 113 GLU A C 1
ATOM 878 O O . GLU A 1 113 ? -24.935 6.787 13.349 1.00 51.19 113 GLU A O 1
ATOM 883 N N . HIS A 1 114 ? -25.334 4.596 13.025 1.00 53.00 114 HIS A N 1
ATOM 884 C CA . HIS A 1 114 ? -26.639 4.805 12.399 1.00 53.00 114 HIS A CA 1
ATOM 885 C C . HIS A 1 114 ? -27.817 4.358 13.268 1.00 53.00 114 HIS A C 1
ATOM 887 O O . HIS A 1 114 ? -28.920 4.860 13.067 1.00 53.00 114 HIS A O 1
ATOM 893 N N . GLU A 1 115 ? -27.604 3.497 14.271 1.00 53.94 115 GLU A N 1
ATOM 894 C CA . GLU A 1 115 ? -28.684 3.058 15.170 1.00 53.94 115 GLU A CA 1
ATOM 895 C C . GLU A 1 115 ? -28.654 3.733 16.552 1.00 53.94 115 GLU A C 1
ATOM 897 O O . GLU A 1 115 ? -29.584 3.543 17.335 1.00 53.94 115 GLU A O 1
ATOM 902 N N . TYR A 1 116 ? -27.628 4.545 16.860 1.00 58.44 116 TYR A N 1
ATOM 903 C CA . TYR A 1 116 ? -27.435 5.232 18.154 1.00 58.44 116 TYR A CA 1
ATOM 904 C C . TYR A 1 116 ? -27.531 4.302 19.380 1.00 58.44 116 TYR A C 1
ATOM 906 O O . TYR A 1 116 ? -27.872 4.730 20.489 1.00 58.44 116 TYR A O 1
ATOM 914 N N . ARG A 1 117 ? -27.241 3.010 19.198 1.00 61.72 117 ARG A N 1
ATOM 915 C CA . ARG A 1 117 ? -27.244 2.006 20.265 1.00 61.72 117 ARG A CA 1
ATOM 916 C C . ARG A 1 117 ? -25.827 1.807 20.786 1.00 61.72 117 ARG A C 1
ATOM 918 O O . ARG A 1 117 ? -24.863 1.827 20.027 1.00 61.72 117 ARG A O 1
ATOM 925 N N . SER A 1 118 ? -25.706 1.620 22.101 1.00 62.41 118 SER A N 1
ATOM 926 C CA . SER A 1 118 ? -24.439 1.190 22.701 1.00 62.41 118 SER A CA 1
ATOM 927 C C . SER A 1 118 ? -24.084 -0.176 22.126 1.00 62.41 118 SER A C 1
ATOM 929 O O . SER A 1 118 ? -24.917 -1.079 22.200 1.00 62.41 118 SER A O 1
ATOM 931 N N . ALA A 1 119 ? -22.879 -0.324 21.573 1.00 70.38 119 ALA A N 1
ATOM 932 C CA . ALA A 1 119 ? -22.370 -1.633 21.183 1.00 70.38 119 ALA A CA 1
ATOM 933 C C . ALA A 1 119 ? -22.330 -2.560 22.407 1.00 70.38 119 ALA A C 1
ATOM 935 O O . ALA A 1 119 ? -22.064 -2.116 23.529 1.00 70.38 119 ALA A O 1
ATOM 936 N N . GLU A 1 120 ? -22.627 -3.837 22.187 1.00 84.12 120 GLU A N 1
ATOM 937 C CA . GLU A 1 120 ? -22.488 -4.866 23.215 1.00 84.12 120 GLU A CA 1
ATOM 938 C C . GLU A 1 120 ? -20.999 -5.056 23.543 1.00 84.12 120 GLU A C 1
ATOM 940 O O . GLU A 1 120 ? -20.181 -4.975 22.623 1.00 84.12 120 GLU A O 1
ATOM 945 N N . PRO A 1 121 ? -20.624 -5.330 24.808 1.00 89.50 121 PRO A N 1
ATOM 946 C CA . PRO A 1 121 ? -19.224 -5.510 25.194 1.00 89.50 121 PRO A CA 1
ATOM 947 C C . PRO A 1 121 ? -18.462 -6.476 24.282 1.00 89.50 121 PRO A C 1
ATOM 949 O O . PRO A 1 121 ? -17.391 -6.125 23.803 1.00 89.50 121 PRO A O 1
ATOM 952 N N . GLN A 1 122 ? -19.069 -7.620 23.948 1.00 88.81 122 GLN A N 1
ATOM 953 C CA . GLN A 1 122 ? -18.463 -8.619 23.065 1.00 88.81 122 GLN A CA 1
ATOM 954 C C . GLN A 1 122 ? -18.110 -8.048 21.686 1.00 88.81 122 GLN A C 1
ATOM 956 O O . GLN A 1 122 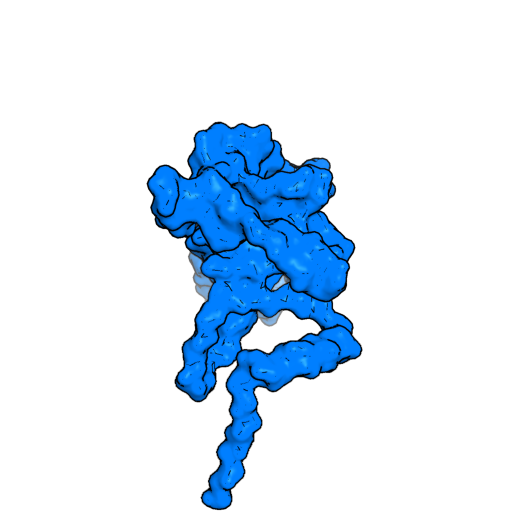? -17.030 -8.284 21.171 1.00 88.81 122 GLN A O 1
ATOM 961 N N . LYS A 1 123 ? -18.991 -7.232 21.100 1.00 84.44 123 LYS A N 1
ATOM 962 C CA . LYS A 1 123 ? -18.752 -6.615 19.787 1.00 84.44 123 LYS A CA 1
ATOM 963 C C . LYS A 1 123 ? -17.623 -5.588 19.827 1.00 84.44 123 LYS A C 1
ATOM 965 O O . LYS A 1 123 ? -16.905 -5.428 18.845 1.00 84.44 123 LYS A O 1
ATOM 970 N N . VAL A 1 124 ? -17.492 -4.861 20.939 1.00 89.38 124 VAL A N 1
ATOM 971 C CA . VAL A 1 124 ? -16.386 -3.911 21.136 1.00 89.38 124 VAL A CA 1
ATOM 972 C C . VAL A 1 124 ? -15.064 -4.665 21.266 1.00 89.38 124 VAL A C 1
ATOM 974 O O . VAL A 1 124 ? -14.093 -4.272 20.627 1.00 89.38 124 VAL A O 1
ATOM 977 N N . GLU A 1 125 ? -15.045 -5.749 22.042 1.00 92.50 125 GLU A N 1
ATOM 978 C CA . GLU A 1 125 ? -13.885 -6.633 22.207 1.00 92.50 125 GLU A CA 1
ATOM 979 C C . GLU A 1 125 ? -13.442 -7.237 20.870 1.00 92.50 125 GLU A C 1
ATOM 981 O O . GLU A 1 125 ? -12.313 -7.006 20.445 1.00 92.50 125 GLU A O 1
ATOM 986 N N . ASP A 1 126 ? -14.364 -7.878 20.142 1.00 87.56 126 ASP A N 1
ATOM 987 C CA . ASP A 1 126 ? -14.095 -8.478 18.831 1.00 87.56 126 ASP A CA 1
ATOM 988 C C . ASP A 1 126 ? -13.501 -7.447 17.852 1.00 87.56 126 ASP A C 1
ATOM 990 O O . ASP A 1 126 ? -12.605 -7.749 17.061 1.00 87.56 126 ASP A O 1
ATOM 994 N N . PHE A 1 127 ? -13.989 -6.204 17.891 1.00 87.50 127 PHE A N 1
ATOM 995 C CA . PHE A 1 127 ? -13.491 -5.137 17.028 1.00 87.50 127 PHE A CA 1
ATOM 996 C C . PHE A 1 127 ? -12.078 -4.676 17.423 1.00 87.50 127 PHE A C 1
ATOM 998 O O . PHE A 1 127 ? -11.251 -4.428 16.543 1.00 87.50 127 PHE A O 1
ATOM 1005 N N . ILE A 1 128 ? -11.782 -4.585 18.725 1.00 92.75 128 ILE A N 1
ATOM 1006 C CA . ILE A 1 128 ? -10.434 -4.285 19.236 1.00 92.75 128 ILE A CA 1
ATOM 1007 C C . ILE A 1 128 ? -9.451 -5.380 18.815 1.00 92.75 128 ILE A C 1
ATOM 1009 O O . ILE A 1 128 ? -8.374 -5.054 18.315 1.00 92.75 128 ILE A O 1
ATOM 1013 N N . ASP A 1 129 ? -9.832 -6.649 18.949 1.00 90.50 129 ASP A N 1
ATOM 1014 C CA . ASP A 1 129 ? -8.990 -7.789 18.581 1.00 90.50 129 ASP A CA 1
ATOM 1015 C C . ASP A 1 129 ? -8.677 -7.806 17.083 1.00 90.50 129 ASP A C 1
ATOM 1017 O O . ASP A 1 129 ? -7.535 -8.035 16.676 1.00 90.50 129 ASP A O 1
ATOM 1021 N N . VAL A 1 130 ? -9.663 -7.494 16.234 1.00 87.06 130 VAL A N 1
ATOM 1022 C CA . VAL A 1 130 ? -9.405 -7.363 14.795 1.00 87.06 130 VAL A CA 1
ATOM 1023 C C . VAL A 1 130 ? -8.463 -6.196 14.502 1.00 87.06 130 VAL A C 1
ATOM 1025 O O . VAL A 1 130 ? -7.595 -6.337 13.640 1.00 87.06 130 VAL A O 1
ATOM 1028 N N . CYS A 1 131 ? -8.593 -5.061 15.198 1.00 90.19 131 CYS A N 1
ATOM 1029 C CA . CYS A 1 131 ? -7.641 -3.959 15.049 1.00 90.19 131 CYS A CA 1
ATOM 1030 C C . CYS A 1 131 ? -6.218 -4.374 15.448 1.00 90.19 131 CYS A C 1
ATOM 1032 O O . CYS A 1 131 ? -5.280 -4.022 14.740 1.00 90.19 131 CYS A O 1
ATOM 1034 N N . ASP A 1 132 ? -6.057 -5.159 16.515 1.00 91.50 132 ASP A N 1
ATOM 1035 C CA . ASP A 1 132 ? -4.760 -5.678 16.969 1.00 91.50 132 ASP A CA 1
ATOM 1036 C C . ASP A 1 132 ? -4.118 -6.600 15.919 1.00 91.50 132 ASP A C 1
ATOM 1038 O O . ASP A 1 132 ? -2.966 -6.419 15.524 1.00 91.50 132 ASP A O 1
ATOM 1042 N N . LEU A 1 133 ? -4.894 -7.547 15.380 1.00 88.31 133 LEU A N 1
ATOM 1043 C CA . LEU A 1 133 ? -4.435 -8.443 14.313 1.00 88.31 133 LEU A CA 1
ATOM 1044 C C . LEU A 1 133 ? -4.078 -7.684 13.031 1.00 88.31 133 LEU A C 1
ATOM 1046 O O . LEU A 1 133 ? -3.097 -8.006 12.356 1.00 88.31 133 LEU A O 1
ATOM 1050 N N . LEU A 1 134 ? -4.886 -6.685 12.676 1.00 85.69 134 LEU A N 1
ATOM 1051 C CA . LEU A 1 134 ? -4.673 -5.897 11.473 1.00 85.69 134 LEU A CA 1
ATOM 1052 C C . LEU A 1 134 ? -3.433 -5.008 11.591 1.00 85.69 134 LEU A C 1
ATOM 1054 O O . LEU A 1 134 ? -2.710 -4.869 10.607 1.00 85.69 134 LEU A O 1
ATOM 1058 N N . LEU A 1 135 ? -3.166 -4.454 12.772 1.00 88.38 135 LEU A N 1
ATOM 1059 C CA . LEU A 1 135 ? -1.980 -3.647 13.036 1.00 88.38 135 LEU A CA 1
ATOM 1060 C C . LEU A 1 135 ? -0.705 -4.443 12.732 1.00 88.38 135 LEU A C 1
ATOM 1062 O O . LEU A 1 135 ? 0.105 -4.013 11.912 1.00 88.38 135 LEU A O 1
ATOM 1066 N N . LEU A 1 136 ? -0.607 -5.664 13.265 1.00 86.44 136 LEU A N 1
ATOM 1067 C CA . LEU A 1 136 ? 0.506 -6.580 12.991 1.00 86.44 136 LEU A CA 1
ATOM 1068 C C . LEU A 1 136 ? 0.639 -6.906 11.493 1.00 86.44 136 LEU A C 1
ATOM 1070 O O . LEU A 1 136 ? 1.743 -6.962 10.943 1.00 86.44 136 LEU A O 1
ATOM 1074 N N . ALA A 1 137 ? -0.487 -7.116 10.806 1.00 83.00 137 ALA A N 1
ATOM 1075 C CA . ALA A 1 137 ? -0.488 -7.390 9.373 1.00 83.00 137 ALA A CA 1
ATOM 1076 C C . ALA A 1 137 ? -0.010 -6.180 8.551 1.00 83.00 137 ALA A C 1
ATOM 1078 O O . ALA A 1 137 ? 0.722 -6.343 7.574 1.00 83.00 137 ALA A O 1
ATOM 1079 N N . ILE A 1 138 ? -0.397 -4.965 8.940 1.00 82.69 138 ILE A N 1
ATOM 1080 C CA . ILE A 1 138 ? -0.028 -3.728 8.246 1.00 82.69 138 ILE A CA 1
ATOM 1081 C C . ILE A 1 138 ? 1.434 -3.383 8.464 1.00 82.69 138 ILE A C 1
ATOM 1083 O O . ILE A 1 138 ? 2.117 -3.054 7.495 1.00 82.69 138 ILE A O 1
ATOM 1087 N N . GLU A 1 139 ? 1.936 -3.517 9.690 1.00 80.94 139 GLU A N 1
ATOM 1088 C CA . GLU A 1 139 ? 3.364 -3.377 9.978 1.00 80.94 139 GLU A CA 1
ATOM 1089 C C . GLU A 1 139 ? 4.189 -4.302 9.087 1.00 80.94 139 GLU A C 1
ATOM 1091 O O . GLU A 1 139 ? 5.201 -3.881 8.524 1.00 80.94 139 GLU A O 1
ATOM 1096 N N . ARG A 1 140 ? 3.722 -5.545 8.896 1.00 78.50 140 ARG A N 1
ATOM 1097 C CA . ARG A 1 140 ? 4.358 -6.522 8.011 1.00 78.50 140 ARG A CA 1
ATOM 1098 C C . ARG A 1 140 ? 4.287 -6.121 6.539 1.00 78.50 140 ARG A C 1
ATOM 1100 O O . ARG A 1 140 ? 5.298 -6.237 5.853 1.00 78.50 140 ARG A O 1
ATOM 1107 N N . LEU A 1 141 ? 3.132 -5.660 6.055 1.00 77.38 141 LEU A N 1
ATOM 1108 C CA . LEU A 1 141 ? 2.961 -5.175 4.676 1.00 77.38 141 LEU A CA 1
ATOM 1109 C C . LEU A 1 141 ? 3.777 -3.908 4.395 1.00 77.38 141 LEU A C 1
ATOM 1111 O O . LEU A 1 141 ? 4.164 -3.668 3.257 1.00 77.38 141 LEU A O 1
ATOM 1115 N N . GLY A 1 142 ? 4.052 -3.112 5.427 1.00 76.25 142 GLY A N 1
ATOM 1116 C CA . GLY A 1 142 ? 4.950 -1.968 5.362 1.00 76.25 142 GLY A CA 1
ATOM 1117 C C . GLY A 1 142 ? 6.435 -2.342 5.339 1.00 76.25 142 GLY A C 1
ATOM 1118 O O . GLY A 1 142 ? 7.260 -1.449 5.196 1.00 76.25 142 GLY A O 1
ATOM 1119 N N . GLN A 1 143 ? 6.822 -3.612 5.480 1.00 76.44 143 GLN A N 1
ATOM 1120 C CA . GLN A 1 143 ? 8.229 -4.014 5.371 1.00 76.44 143 GLN A CA 1
ATOM 1121 C C . GLN A 1 143 ? 8.628 -4.228 3.906 1.00 76.44 143 GLN A C 1
ATOM 1123 O O . GLN A 1 143 ? 7.881 -4.816 3.130 1.00 76.44 143 GLN A O 1
ATOM 1128 N N . ASP A 1 144 ? 9.851 -3.824 3.556 1.00 75.06 144 ASP A N 1
ATOM 1129 C CA . ASP A 1 144 ? 10.485 -4.115 2.262 1.00 75.06 144 ASP A CA 1
ATOM 1130 C C . ASP A 1 144 ? 9.689 -3.637 1.020 1.00 75.06 144 ASP A C 1
ATOM 1132 O O . ASP A 1 144 ? 9.713 -4.272 -0.040 1.00 75.06 144 ASP A O 1
ATOM 1136 N N . LEU A 1 145 ? 8.997 -2.500 1.109 1.00 81.81 145 LEU A N 1
ATOM 1137 C CA . LEU A 1 145 ? 8.256 -1.943 -0.025 1.00 81.81 145 LEU A CA 1
ATOM 1138 C C . LEU A 1 145 ? 9.214 -1.578 -1.168 1.00 81.81 145 LEU A C 1
ATOM 1140 O O . LEU A 1 145 ? 10.253 -0.969 -0.907 1.00 81.81 145 LEU A O 1
ATOM 1144 N N . PRO A 1 146 ? 8.907 -1.915 -2.432 1.00 85.69 146 PRO A N 1
ATOM 1145 C CA . PRO A 1 146 ? 9.779 -1.591 -3.553 1.00 85.69 146 PRO A CA 1
ATOM 1146 C C . PRO A 1 146 ? 9.559 -0.141 -4.001 1.00 85.69 146 PRO A C 1
ATOM 1148 O O . PRO A 1 146 ? 8.634 0.160 -4.751 1.00 85.69 146 PRO A O 1
ATOM 1151 N N . TYR A 1 147 ? 10.434 0.755 -3.543 1.00 86.00 147 TYR A N 1
ATOM 1152 C CA . TYR A 1 147 ? 10.384 2.180 -3.886 1.00 86.00 147 TYR A CA 1
ATOM 1153 C C . TYR A 1 147 ? 11.057 2.484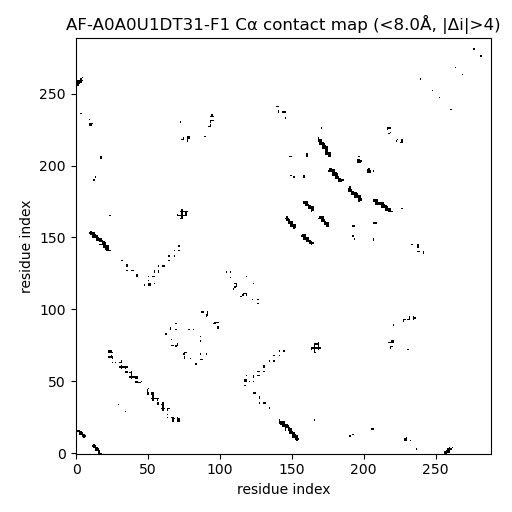 -5.219 1.00 86.00 147 TYR A C 1
ATOM 1155 O O . TYR A 1 147 ? 10.581 3.330 -5.961 1.00 86.00 147 TYR A O 1
ATOM 1163 N N . GLN A 1 148 ? 12.158 1.799 -5.534 1.00 88.69 148 GLN A N 1
ATOM 1164 C CA . GLN A 1 148 ? 12.828 1.951 -6.824 1.00 88.69 148 GLN A CA 1
ATOM 1165 C C . GLN A 1 148 ? 12.961 0.596 -7.492 1.00 88.69 148 GLN A C 1
ATOM 1167 O O . GLN A 1 148 ? 13.442 -0.370 -6.885 1.00 88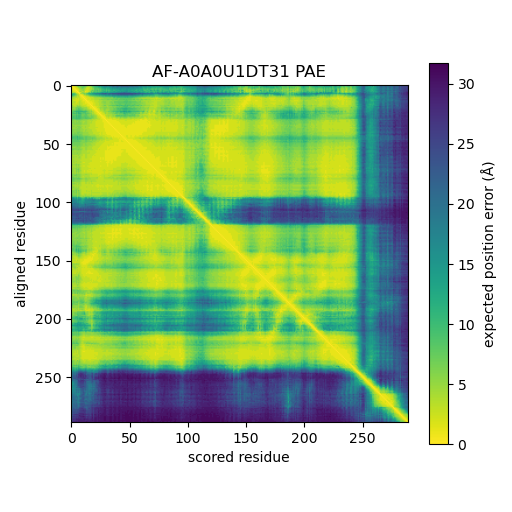.69 148 GLN A O 1
ATOM 1172 N N . SER A 1 149 ? 12.566 0.540 -8.757 1.00 89.75 149 SER A N 1
ATOM 1173 C CA . SER A 1 149 ? 12.644 -0.665 -9.569 1.00 89.75 149 SER A CA 1
ATOM 1174 C C . SER A 1 149 ? 13.078 -0.337 -10.987 1.00 89.75 149 SER A C 1
ATOM 1176 O O . SER A 1 149 ? 12.645 0.649 -11.565 1.00 89.75 149 SER A O 1
ATOM 1178 N N . ILE A 1 150 ? 13.897 -1.199 -11.579 1.00 90.31 150 ILE A N 1
ATOM 1179 C CA . ILE A 1 150 ? 14.106 -1.184 -13.024 1.00 90.31 150 ILE A CA 1
ATOM 1180 C C . ILE A 1 150 ? 12.951 -1.951 -13.654 1.00 90.31 150 ILE A C 1
ATOM 1182 O O . ILE A 1 150 ? 12.722 -3.110 -13.299 1.00 90.31 150 ILE A O 1
ATOM 1186 N N . VAL A 1 151 ? 12.259 -1.332 -14.602 1.00 91.50 151 VAL A N 1
ATOM 1187 C CA . VAL A 1 151 ? 11.135 -1.946 -15.312 1.00 91.50 151 VAL A CA 1
ATOM 1188 C C . VAL A 1 151 ? 11.381 -1.946 -16.813 1.00 91.50 151 VAL A C 1
ATOM 1190 O O . VAL A 1 151 ? 12.014 -1.037 -17.348 1.00 91.50 151 VAL A O 1
ATOM 1193 N N . GLY A 1 152 ? 10.891 -2.984 -17.486 1.00 90.81 152 GLY A N 1
ATOM 1194 C CA . GLY A 1 152 ? 10.720 -2.984 -18.938 1.00 90.81 152 GLY A CA 1
ATOM 1195 C C . GLY A 1 152 ? 9.268 -2.670 -19.265 1.00 90.81 152 GLY A C 1
ATOM 1196 O O . GLY A 1 152 ? 8.403 -3.483 -18.938 1.00 90.81 152 GLY A O 1
ATOM 1197 N N . LEU A 1 153 ? 8.989 -1.520 -19.872 1.00 90.94 153 LEU A N 1
ATOM 1198 C CA . LEU A 1 153 ? 7.637 -1.120 -20.259 1.00 90.94 153 LEU A CA 1
ATOM 1199 C C . LEU A 1 153 ? 7.160 -1.978 -21.429 1.00 90.94 153 LEU A C 1
ATOM 1201 O O . LEU A 1 153 ? 7.844 -2.099 -22.442 1.00 90.94 153 LEU A O 1
ATOM 1205 N N . ARG A 1 154 ? 5.977 -2.583 -21.301 1.00 87.19 154 ARG A N 1
ATOM 1206 C CA . ARG A 1 154 ? 5.452 -3.493 -22.328 1.00 87.19 154 ARG A CA 1
ATOM 1207 C C . ARG A 1 154 ? 5.036 -2.768 -23.603 1.00 87.19 154 ARG A C 1
ATOM 1209 O O . ARG A 1 154 ? 5.260 -3.293 -24.686 1.00 87.19 154 ARG A O 1
ATOM 1216 N N . GLU A 1 155 ? 4.432 -1.591 -23.476 1.00 88.06 155 GLU A N 1
ATOM 1217 C CA . GLU A 1 155 ? 3.905 -0.844 -24.624 1.00 88.06 155 GLU A CA 1
ATOM 1218 C C . GLU A 1 155 ? 5.015 -0.255 -25.500 1.00 88.06 155 GLU A C 1
ATOM 1220 O O . GLU A 1 155 ? 4.915 -0.298 -26.724 1.00 88.06 155 GLU A O 1
ATOM 1225 N N . THR A 1 156 ? 6.079 0.269 -24.883 1.00 89.81 156 THR A N 1
ATOM 1226 C CA . THR A 1 156 ? 7.174 0.944 -25.599 1.00 89.81 156 THR A CA 1
ATOM 1227 C C . THR A 1 156 ? 8.402 0.057 -25.803 1.00 89.81 156 THR A C 1
ATOM 1229 O O . THR A 1 156 ? 9.210 0.325 -26.689 1.00 89.81 156 THR A O 1
ATOM 1232 N N . GLY A 1 157 ? 8.563 -0.998 -24.998 1.00 87.38 157 GLY A N 1
ATOM 1233 C CA . GLY A 1 157 ? 9.781 -1.811 -24.943 1.00 87.38 157 GLY A CA 1
ATOM 1234 C C . GLY A 1 157 ? 10.946 -1.135 -24.210 1.00 87.38 157 GLY A C 1
ATOM 1235 O O . GLY A 1 157 ? 12.041 -1.691 -24.164 1.00 87.38 157 GLY A O 1
ATOM 1236 N N . GLU A 1 158 ? 10.742 0.057 -23.644 1.00 91.19 158 GLU A N 1
ATOM 1237 C CA . GLU A 1 158 ? 11.800 0.822 -22.985 1.00 91.19 158 GLU A CA 1
ATOM 1238 C C . GLU A 1 158 ? 12.160 0.254 -21.610 1.00 91.19 158 GLU A C 1
ATOM 1240 O O . GLU A 1 158 ? 11.315 -0.251 -20.868 1.00 91.19 158 GLU A O 1
ATOM 1245 N N . HIS A 1 159 ? 13.433 0.399 -21.244 1.00 91.38 159 HIS A N 1
ATOM 1246 C CA . HIS A 1 159 ? 13.945 0.056 -19.922 1.00 91.38 159 HIS A CA 1
ATOM 1247 C C . HIS A 1 159 ? 14.181 1.331 -19.121 1.00 91.38 159 HIS A C 1
ATOM 1249 O O . HIS A 1 159 ? 15.038 2.142 -19.481 1.00 91.38 159 HIS A O 1
ATOM 1255 N N . VAL A 1 160 ? 13.456 1.491 -18.020 1.00 93.44 160 VAL A N 1
ATOM 1256 C CA . VAL A 1 160 ? 13.470 2.723 -17.222 1.00 93.44 160 VAL A CA 1
ATOM 1257 C C . VAL A 1 160 ? 13.643 2.421 -15.739 1.00 93.44 160 VAL A C 1
ATOM 1259 O O . VAL A 1 160 ? 13.350 1.320 -15.262 1.00 93.44 160 VAL A O 1
ATOM 1262 N N . LEU A 1 161 ? 14.147 3.409 -15.005 1.00 92.75 161 LEU A N 1
ATOM 1263 C CA . LEU A 1 161 ? 14.065 3.450 -13.555 1.00 92.75 161 LEU A CA 1
ATOM 1264 C C . LEU A 1 161 ? 12.682 3.984 -13.186 1.00 92.75 161 LEU A C 1
ATOM 1266 O O . LEU A 1 161 ? 12.348 5.110 -13.542 1.00 92.75 161 LEU A O 1
ATOM 1270 N N . MET A 1 162 ? 11.895 3.168 -12.497 1.00 94.12 162 MET A N 1
ATOM 1271 C CA . MET A 1 162 ? 10.625 3.556 -11.903 1.00 94.12 162 MET A CA 1
ATOM 1272 C C . MET A 1 162 ? 10.834 3.853 -10.421 1.00 94.12 162 MET A C 1
ATOM 1274 O O . MET A 1 162 ? 11.378 3.018 -9.690 1.00 94.12 162 MET A O 1
ATOM 1278 N N . GLU A 1 163 ? 10.352 5.008 -9.981 1.00 92.81 163 GLU A N 1
ATOM 1279 C CA . GLU A 1 163 ? 10.393 5.457 -8.595 1.00 92.81 163 GLU A CA 1
ATOM 1280 C C . GLU A 1 163 ? 8.969 5.711 -8.094 1.00 92.81 163 GLU A C 1
ATOM 1282 O O . GLU A 1 163 ? 8.217 6.504 -8.658 1.00 92.81 163 GLU A O 1
ATOM 1287 N N . LEU A 1 164 ? 8.583 5.004 -7.035 1.00 92.56 164 LEU A N 1
ATOM 1288 C CA . LEU A 1 164 ? 7.385 5.310 -6.273 1.00 92.56 164 LEU A CA 1
ATOM 1289 C C . LEU A 1 164 ? 7.722 6.436 -5.301 1.00 92.56 164 LEU A C 1
ATOM 1291 O O . LEU A 1 164 ? 8.611 6.283 -4.464 1.00 92.56 164 LEU A O 1
ATOM 1295 N N . GLU A 1 165 ? 6.959 7.525 -5.380 1.00 92.38 165 GLU A N 1
ATOM 1296 C CA . GLU A 1 165 ? 7.110 8.707 -4.533 1.00 92.38 165 GLU A CA 1
ATOM 1297 C C . GLU A 1 165 ? 5.894 8.867 -3.606 1.00 92.38 165 GLU A C 1
ATOM 1299 O O . GLU A 1 165 ? 4.967 9.631 -3.909 1.00 92.38 165 GLU A O 1
ATOM 1304 N N . PRO A 1 166 ? 5.847 8.167 -2.453 1.00 91.44 166 PRO A N 1
ATOM 1305 C CA . PRO A 1 166 ? 4.694 8.181 -1.561 1.00 91.44 166 PRO A CA 1
ATOM 1306 C C . PRO A 1 166 ? 4.215 9.552 -1.102 1.00 91.44 166 PRO A C 1
ATOM 1308 O O . PRO A 1 166 ? 3.012 9.792 -1.006 1.00 91.44 166 PRO A O 1
ATOM 1311 N N . MET A 1 167 ? 5.155 10.452 -0.813 1.00 90.62 167 MET A N 1
ATOM 1312 C CA . MET A 1 167 ? 4.855 11.784 -0.281 1.00 90.62 167 MET A CA 1
ATOM 1313 C C . MET A 1 167 ? 4.304 12.741 -1.339 1.00 90.62 167 MET A C 1
ATOM 1315 O O . MET A 1 167 ? 3.677 13.739 -0.993 1.00 90.62 167 MET A O 1
ATOM 1319 N N . LEU A 1 168 ? 4.524 12.441 -2.619 1.00 92.38 168 LEU A N 1
ATOM 1320 C CA . LEU A 1 168 ? 3.994 13.214 -3.743 1.00 92.38 168 LEU A CA 1
ATOM 1321 C C . LEU A 1 168 ? 2.793 12.520 -4.396 1.00 92.38 168 LEU A C 1
ATOM 1323 O O . LEU A 1 168 ? 2.008 13.156 -5.093 1.00 92.38 168 LEU A O 1
ATOM 1327 N N . GLY A 1 169 ? 2.632 11.223 -4.137 1.00 94.12 169 GLY A N 1
ATOM 1328 C CA . GLY A 1 169 ? 1.573 10.393 -4.680 1.00 94.12 169 GLY A CA 1
ATOM 1329 C C . GLY A 1 169 ? 1.679 10.201 -6.185 1.00 94.12 169 GLY A C 1
ATOM 1330 O O . GLY A 1 169 ? 0.682 10.345 -6.893 1.00 94.12 169 GLY A O 1
ATOM 1331 N N . ARG A 1 170 ? 2.884 9.896 -6.671 1.00 95.25 170 ARG A N 1
ATOM 1332 C CA . ARG A 1 170 ? 3.171 9.700 -8.096 1.00 95.25 170 ARG A CA 1
ATOM 1333 C C . ARG A 1 170 ? 4.146 8.547 -8.339 1.00 95.25 170 ARG A C 1
ATOM 1335 O O . ARG A 1 170 ? 4.845 8.116 -7.419 1.00 95.25 170 ARG A O 1
ATOM 1342 N N . LEU A 1 171 ? 4.171 8.072 -9.579 1.00 95.44 171 LEU A N 1
ATOM 1343 C CA . LEU A 1 171 ? 5.208 7.194 -10.119 1.00 95.44 171 LEU A CA 1
ATOM 1344 C C . LEU A 1 171 ? 6.043 7.988 -11.118 1.00 95.44 171 LEU A C 1
ATOM 1346 O O . LEU A 1 171 ? 5.497 8.478 -12.105 1.00 95.44 171 LEU A O 1
ATOM 1350 N N . ASP A 1 172 ? 7.341 8.091 -10.868 1.00 95.31 172 ASP A N 1
ATOM 1351 C CA . ASP A 1 172 ? 8.286 8.767 -11.749 1.00 95.31 172 ASP A CA 1
ATOM 1352 C C . ASP A 1 172 ? 9.069 7.740 -12.572 1.00 95.31 172 ASP A C 1
ATOM 1354 O O . ASP A 1 172 ? 9.482 6.695 -12.070 1.00 95.31 172 ASP A O 1
ATOM 1358 N N . PHE A 1 173 ? 9.276 8.044 -13.851 1.00 94.88 173 PHE A N 1
ATOM 1359 C CA . PHE A 1 173 ? 10.011 7.210 -14.794 1.00 94.88 173 PHE A CA 1
ATOM 1360 C C . PHE A 1 173 ? 11.170 8.002 -15.378 1.00 94.88 173 PHE A C 1
ATOM 1362 O O . PHE A 1 173 ? 10.991 9.089 -15.941 1.00 94.88 173 PHE A O 1
ATOM 1369 N N . ALA A 1 174 ? 12.367 7.446 -15.246 1.00 93.56 174 ALA A N 1
ATOM 1370 C CA . ALA A 1 174 ? 13.601 8.103 -15.632 1.00 93.56 174 ALA A CA 1
ATOM 1371 C C . ALA A 1 174 ? 14.524 7.158 -16.427 1.00 93.56 174 ALA A C 1
ATOM 1373 O O . ALA A 1 174 ? 14.486 5.936 -16.238 1.00 93.56 174 ALA A O 1
ATOM 1374 N N . PRO A 1 175 ? 15.370 7.692 -17.322 1.00 91.38 175 PRO A N 1
ATOM 1375 C CA . PRO A 1 175 ? 16.252 6.882 -18.153 1.00 91.38 175 PRO A CA 1
ATOM 1376 C C . PRO A 1 175 ? 17.390 6.262 -17.330 1.00 91.38 175 PRO A C 1
ATOM 1378 O O . PRO A 1 175 ? 17.974 6.906 -16.458 1.00 91.38 175 PRO A O 1
ATOM 1381 N N . LEU A 1 176 ? 17.751 5.016 -17.643 1.00 88.00 176 LEU A N 1
ATOM 1382 C CA . LEU A 1 176 ? 18.813 4.274 -16.952 1.00 88.00 176 LEU A CA 1
ATOM 1383 C C . LEU A 1 176 ? 20.221 4.673 -17.411 1.00 88.00 176 LEU A C 1
ATOM 1385 O O . LEU A 1 176 ? 20.450 4.929 -18.593 1.00 88.00 176 LEU A O 1
ATOM 1389 N N . ILE A 1 177 ? 21.186 4.637 -16.486 1.00 82.69 177 ILE A N 1
ATOM 1390 C CA . ILE A 1 177 ? 22.616 4.814 -16.797 1.00 82.69 177 ILE A CA 1
ATOM 1391 C C . ILE A 1 177 ? 23.157 3.570 -17.514 1.00 82.69 177 ILE A C 1
ATOM 1393 O O . ILE A 1 177 ? 23.119 2.481 -16.942 1.00 82.69 177 ILE A O 1
ATOM 1397 N N . GLU A 1 178 ? 23.644 3.745 -18.752 1.00 83.00 178 GLU A N 1
ATOM 1398 C CA . GLU A 1 178 ? 24.290 2.729 -19.614 1.00 83.00 178 GLU A CA 1
ATOM 1399 C C . GLU A 1 178 ? 23.804 1.284 -19.337 1.00 83.00 178 GLU A C 1
ATOM 1401 O O . GLU A 1 178 ? 24.582 0.427 -18.892 1.00 83.00 178 GLU A O 1
ATOM 1406 N N . PRO A 1 179 ? 22.502 0.987 -19.532 1.00 85.06 179 PRO A N 1
ATOM 1407 C CA . PRO A 1 179 ? 21.952 -0.301 -19.145 1.00 85.06 179 PRO A CA 1
ATOM 1408 C C . PRO A 1 179 ? 22.518 -1.414 -20.024 1.00 85.06 179 PRO A C 1
ATOM 1410 O O . PRO A 1 179 ? 22.390 -1.392 -21.249 1.00 85.06 179 PRO A O 1
ATOM 1413 N N . LYS A 1 180 ? 23.096 -2.446 -19.401 1.00 81.81 180 LYS A N 1
ATOM 1414 C CA . LYS A 1 180 ? 23.436 -3.677 -20.112 1.00 81.81 180 LYS A CA 1
ATOM 1415 C C . LYS A 1 180 ? 22.193 -4.554 -20.199 1.00 81.81 180 LYS A C 1
ATOM 1417 O O . LYS A 1 180 ? 21.796 -5.186 -19.216 1.00 81.81 180 LYS A O 1
ATOM 1422 N N . VAL A 1 181 ? 21.597 -4.583 -21.385 1.00 84.50 181 VAL A N 1
ATOM 1423 C CA . VAL A 1 181 ? 20.439 -5.421 -21.695 1.00 84.50 181 VAL A CA 1
ATOM 1424 C C . VAL A 1 181 ? 20.920 -6.797 -22.150 1.00 84.50 181 VAL A C 1
ATOM 1426 O O . VAL A 1 181 ? 21.767 -6.910 -23.036 1.00 84.50 181 VAL A O 1
ATOM 1429 N N . LEU A 1 182 ? 20.392 -7.846 -21.529 1.00 78.19 182 LEU A N 1
ATOM 1430 C CA . LEU A 1 182 ? 20.526 -9.220 -21.998 1.00 78.19 182 LEU A CA 1
ATOM 1431 C C . LEU A 1 182 ? 19.202 -9.665 -22.598 1.00 78.19 182 LEU A C 1
ATOM 1433 O O . LEU A 1 182 ? 18.141 -9.221 -22.167 1.00 78.19 182 LEU A O 1
ATOM 1437 N N . SER A 1 183 ? 19.283 -10.553 -23.582 1.00 78.56 183 SER A N 1
ATOM 1438 C CA . SER A 1 183 ? 18.115 -11.242 -24.116 1.00 78.56 183 SER A CA 1
ATOM 1439 C C . SER A 1 183 ? 18.197 -12.712 -23.742 1.00 78.56 183 SER A C 1
ATOM 1441 O O . SER A 1 183 ? 19.259 -13.323 -23.850 1.00 78.56 183 SER A O 1
ATOM 1443 N N . THR A 1 184 ? 17.081 -13.257 -23.283 1.00 74.12 184 THR A N 1
ATOM 1444 C CA . THR A 1 184 ? 16.905 -14.678 -22.992 1.00 74.12 184 THR A CA 1
ATOM 1445 C C . THR A 1 184 ? 15.593 -15.143 -23.597 1.00 74.12 184 THR A C 1
ATOM 1447 O O . THR A 1 184 ? 14.703 -14.337 -23.850 1.00 74.12 184 THR A O 1
ATOM 1450 N N . GLU A 1 185 ? 15.456 -16.441 -23.811 1.00 69.00 185 GLU A N 1
ATOM 1451 C CA . GLU A 1 185 ? 14.169 -17.060 -24.097 1.00 69.00 185 GLU A CA 1
ATOM 1452 C C . GLU A 1 185 ? 13.656 -17.688 -22.801 1.00 69.00 185 GLU A C 1
ATOM 1454 O O . GLU A 1 185 ? 14.395 -18.407 -22.127 1.00 69.00 185 GLU A O 1
ATOM 1459 N N . ALA A 1 186 ? 12.420 -17.382 -22.416 1.00 58.44 186 ALA A N 1
ATOM 1460 C CA . ALA A 1 186 ? 11.736 -18.103 -21.351 1.00 58.44 186 ALA A CA 1
ATOM 1461 C C . ALA A 1 186 ? 10.341 -18.477 -21.845 1.00 58.44 186 ALA A C 1
ATOM 1463 O O . ALA A 1 186 ? 9.605 -17.615 -22.322 1.00 58.44 186 ALA A O 1
ATOM 1464 N N . PHE A 1 187 ? 9.995 -19.763 -21.749 1.00 57.50 187 PHE A N 1
ATOM 1465 C CA . PHE A 1 187 ? 8.708 -20.302 -22.208 1.00 57.50 187 PHE A CA 1
ATOM 1466 C C . PHE A 1 187 ? 8.407 -20.008 -23.690 1.00 57.50 187 PHE A C 1
ATOM 1468 O O . PHE A 1 187 ? 7.282 -19.673 -24.048 1.00 57.50 187 PHE A O 1
ATOM 1475 N N . GLY A 1 188 ? 9.424 -20.068 -24.559 1.00 62.59 188 GLY A N 1
ATOM 1476 C CA . GLY A 1 188 ? 9.268 -19.755 -25.986 1.00 62.59 188 GLY A CA 1
ATOM 1477 C C . GLY A 1 188 ? 9.079 -18.265 -26.294 1.00 62.59 188 GLY A C 1
ATOM 1478 O O . GLY A 1 188 ? 8.823 -17.902 -27.441 1.00 62.59 188 GLY A O 1
ATOM 1479 N N . ILE A 1 189 ? 9.189 -17.392 -25.287 1.00 64.00 189 ILE A N 1
ATOM 1480 C CA . ILE A 1 189 ? 9.010 -15.948 -25.426 1.00 64.00 189 ILE A CA 1
ATOM 1481 C C . ILE A 1 189 ? 10.377 -15.267 -25.262 1.00 64.00 189 ILE A C 1
ATOM 1483 O O . ILE A 1 189 ? 11.016 -15.415 -24.213 1.00 64.00 189 ILE A O 1
ATOM 1487 N N . PRO A 1 190 ? 10.851 -14.509 -26.270 1.00 71.19 190 PRO A N 1
ATOM 1488 C CA . PRO A 1 190 ? 12.069 -13.726 -26.140 1.00 71.19 190 PRO A CA 1
ATOM 1489 C C . PRO A 1 190 ? 11.831 -12.556 -25.183 1.00 71.19 190 PRO A C 1
ATOM 1491 O O . PRO A 1 190 ? 10.889 -11.779 -25.340 1.00 71.19 190 PRO A O 1
ATOM 1494 N N . ILE A 1 191 ? 12.704 -12.420 -24.191 1.00 72.38 191 ILE A N 1
ATOM 1495 C CA . ILE A 1 191 ? 12.642 -11.379 -23.168 1.00 72.38 191 ILE A CA 1
ATOM 1496 C C . ILE A 1 191 ? 13.973 -10.655 -23.114 1.00 72.38 191 ILE A C 1
ATOM 1498 O O . ILE A 1 191 ? 15.024 -11.264 -22.909 1.00 72.38 191 ILE A O 1
ATOM 1502 N N . SER A 1 192 ? 13.903 -9.333 -23.221 1.00 79.06 192 SER A N 1
ATOM 1503 C CA . SER A 1 192 ? 15.023 -8.441 -22.957 1.00 79.06 192 SER A CA 1
ATOM 1504 C C . SER A 1 192 ? 14.888 -7.844 -21.560 1.00 79.06 192 SER A C 1
ATOM 1506 O O . SER A 1 192 ? 13.827 -7.345 -21.183 1.00 79.06 192 SER A O 1
ATOM 1508 N N . TYR A 1 193 ? 15.962 -7.898 -20.776 1.00 79.25 193 TYR A N 1
ATOM 1509 C CA . TYR A 1 193 ? 15.991 -7.362 -19.419 1.00 79.25 193 TYR A CA 1
ATOM 1510 C C . TYR A 1 193 ? 17.341 -6.733 -19.090 1.00 79.25 193 TYR A C 1
ATOM 1512 O O . TYR A 1 193 ? 18.387 -7.126 -19.609 1.00 79.25 193 TYR A O 1
ATOM 1520 N N . VAL A 1 194 ? 17.333 -5.760 -18.181 1.00 80.50 194 VAL A N 1
ATOM 1521 C CA . VAL A 1 194 ? 18.567 -5.138 -17.693 1.00 80.50 194 VAL A CA 1
ATOM 1522 C C . VAL A 1 194 ? 19.236 -6.067 -16.689 1.00 80.50 194 VAL A C 1
ATOM 1524 O O . VAL A 1 194 ? 18.689 -6.339 -15.623 1.00 80.50 194 VAL A O 1
ATOM 1527 N N . SER A 1 195 ? 20.431 -6.560 -17.016 1.00 74.88 195 SER A N 1
ATOM 1528 C CA . SER A 1 195 ? 21.185 -7.453 -16.129 1.00 74.88 195 SER A CA 1
ATOM 1529 C C . SER A 1 195 ? 22.052 -6.683 -15.141 1.00 74.88 195 SER A C 1
ATOM 1531 O O . SER A 1 195 ? 22.320 -7.140 -14.028 1.00 74.88 195 SER A O 1
ATOM 1533 N N . THR A 1 196 ? 22.597 -5.549 -15.576 1.00 75.06 196 THR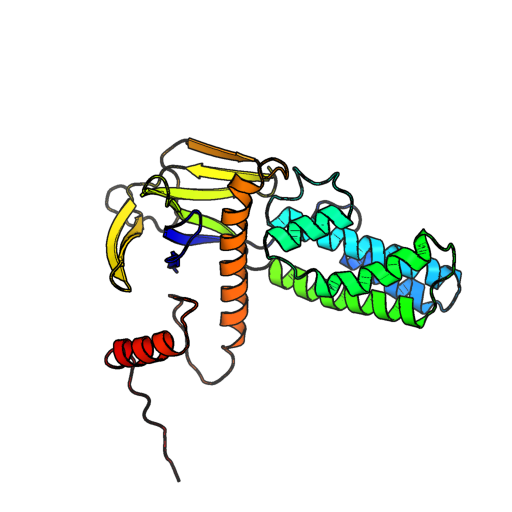 A N 1
ATOM 1534 C CA . THR A 1 196 ? 23.561 -4.743 -14.825 1.00 75.06 196 THR A CA 1
ATOM 1535 C C . THR A 1 196 ? 23.564 -3.324 -15.375 1.00 75.06 196 THR A C 1
ATOM 1537 O O . THR A 1 196 ? 23.399 -3.128 -16.577 1.00 75.06 196 THR A O 1
ATOM 1540 N N . LEU A 1 197 ? 23.775 -2.349 -14.498 1.00 76.69 197 LEU A N 1
ATOM 1541 C CA . LEU A 1 197 ? 24.010 -0.965 -14.885 1.00 76.69 197 LEU A CA 1
ATOM 1542 C C . LEU A 1 197 ? 25.504 -0.688 -14.887 1.00 76.69 19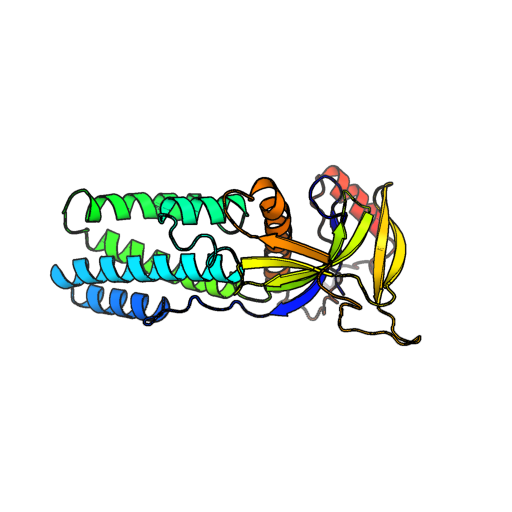7 LEU A C 1
ATOM 1544 O O . LEU A 1 197 ? 26.241 -1.194 -14.032 1.00 76.69 197 LEU A O 1
ATOM 1548 N N . MET A 1 198 ? 25.941 0.078 -15.876 1.00 74.56 198 MET A N 1
ATOM 1549 C CA . MET A 1 198 ? 27.339 0.426 -16.064 1.00 74.56 198 MET A CA 1
ATOM 1550 C C . MET A 1 198 ? 27.499 1.941 -15.973 1.00 74.56 198 MET A C 1
ATOM 1552 O O . MET A 1 198 ? 26.582 2.696 -16.276 1.00 74.56 198 MET A O 1
ATOM 1556 N N . ARG A 1 199 ? 28.675 2.388 -15.546 1.00 78.38 199 ARG A N 1
ATOM 1557 C CA . ARG A 1 199 ? 29.080 3.784 -15.653 1.00 78.38 199 ARG A CA 1
ATOM 1558 C C . ARG A 1 199 ? 30.570 3.851 -15.876 1.00 78.38 199 ARG A C 1
ATOM 1560 O O . ARG A 1 199 ? 31.346 3.382 -15.040 1.00 78.38 199 ARG A O 1
ATOM 1567 N N . GLN A 1 200 ? 30.970 4.426 -17.008 1.00 81.38 200 GLN A N 1
ATOM 1568 C CA . GLN A 1 200 ? 32.385 4.538 -17.381 1.00 81.38 200 GLN A CA 1
ATOM 1569 C C . GLN A 1 200 ? 33.106 3.173 -17.321 1.00 81.38 200 GLN A C 1
ATOM 1571 O O . GLN A 1 200 ? 34.238 3.069 -16.855 1.00 81.38 200 GLN A O 1
ATOM 1576 N N . GLY A 1 201 ? 32.421 2.104 -17.742 1.00 76.69 201 GLY A N 1
ATOM 1577 C CA . GLY A 1 201 ? 32.965 0.742 -17.763 1.00 76.69 201 GLY A CA 1
ATOM 1578 C C . GLY A 1 201 ? 32.957 -0.008 -16.424 1.00 76.69 201 GLY A C 1
ATOM 1579 O O . GLY A 1 201 ? 33.289 -1.192 -16.406 1.00 76.69 201 GLY A O 1
ATOM 1580 N N . ASN A 1 202 ? 32.525 0.618 -15.325 1.00 74.88 202 ASN A N 1
ATOM 1581 C CA . ASN A 1 202 ? 32.381 -0.038 -14.024 1.00 74.88 202 ASN A CA 1
ATOM 1582 C C . ASN A 1 202 ? 30.924 -0.397 -13.735 1.00 74.88 202 ASN A C 1
ATOM 1584 O O . ASN A 1 202 ? 30.010 0.314 -14.144 1.00 74.88 202 ASN A O 1
ATOM 1588 N N . ARG A 1 203 ? 30.705 -1.489 -12.997 1.00 72.00 203 ARG A N 1
ATOM 1589 C CA . ARG A 1 203 ? 29.372 -1.872 -12.517 1.00 72.00 203 ARG A CA 1
ATOM 1590 C C . ARG A 1 203 ? 28.872 -0.849 -11.498 1.00 72.00 203 ARG A C 1
ATOM 1592 O O . ARG A 1 203 ? 29.516 -0.660 -10.469 1.00 72.00 203 ARG A O 1
ATOM 1599 N N . GLU A 1 204 ? 27.704 -0.265 -11.744 1.00 73.88 204 GLU A N 1
ATOM 1600 C CA . GLU A 1 204 ? 27.014 0.615 -10.799 1.00 73.88 204 GLU A CA 1
ATOM 1601 C C . GLU A 1 204 ? 25.877 -0.183 -10.132 1.00 73.88 204 GLU A C 1
ATOM 1603 O O . GLU A 1 204 ? 24.929 -0.600 -10.800 1.00 73.88 204 GLU A O 1
ATOM 1608 N N . PRO A 1 205 ? 25.994 -0.519 -8.834 1.00 62.81 205 PRO A N 1
ATOM 1609 C CA . PRO A 1 205 ? 25.004 -1.359 -8.159 1.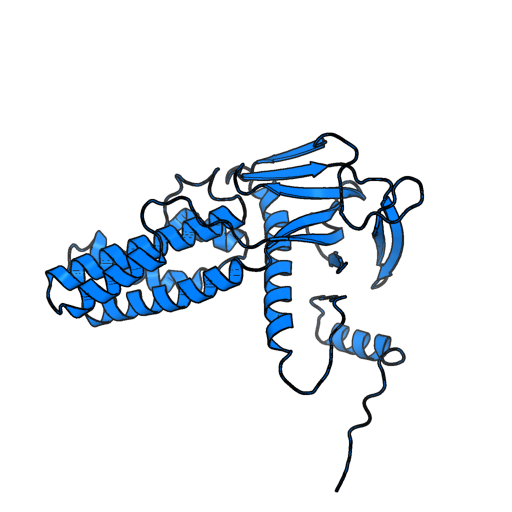00 62.81 205 PRO A CA 1
ATOM 1610 C C . PRO A 1 205 ? 23.731 -0.588 -7.795 1.00 62.81 205 PRO A C 1
ATOM 1612 O O . PRO A 1 205 ? 22.675 -1.196 -7.634 1.00 62.81 205 PRO A O 1
ATOM 1615 N N . GLU A 1 206 ? 23.829 0.733 -7.659 1.00 65.00 206 GLU A N 1
ATOM 1616 C CA . GLU A 1 206 ? 22.692 1.606 -7.412 1.00 65.00 206 GLU A CA 1
ATOM 1617 C C . GLU A 1 206 ? 22.071 1.958 -8.756 1.00 65.00 206 GLU A C 1
ATOM 1619 O O . GLU A 1 206 ? 22.713 2.617 -9.573 1.00 65.00 206 GLU A O 1
ATOM 1624 N N . ALA A 1 207 ? 20.834 1.524 -9.008 1.00 65.62 207 ALA A N 1
ATOM 1625 C CA . ALA A 1 207 ? 20.142 2.039 -10.175 1.00 65.62 207 ALA A CA 1
ATOM 1626 C C . ALA A 1 207 ? 19.910 3.529 -10.001 1.00 65.62 207 ALA A C 1
ATOM 1628 O O . ALA A 1 207 ? 19.219 3.956 -9.080 1.00 65.62 207 ALA A O 1
ATOM 1629 N N . ARG A 1 208 ? 20.558 4.307 -10.861 1.00 69.44 208 ARG A N 1
ATOM 1630 C CA . ARG A 1 208 ? 20.474 5.759 -10.891 1.00 69.44 208 ARG A CA 1
ATOM 1631 C C . ARG A 1 208 ? 19.916 6.191 -12.240 1.00 69.44 208 ARG A C 1
ATOM 1633 O O . ARG A 1 208 ? 20.041 5.472 -13.235 1.00 69.44 208 ARG A O 1
ATOM 1640 N N . SER A 1 209 ? 19.297 7.363 -12.252 1.00 73.00 209 SER A N 1
ATOM 1641 C CA . SER A 1 209 ? 18.909 8.032 -13.490 1.00 73.00 209 SER A CA 1
ATOM 1642 C C . SER A 1 209 ? 20.102 8.786 -14.093 1.00 73.00 209 SER A C 1
ATOM 1644 O O . SER A 1 209 ? 20.905 9.363 -13.357 1.00 73.00 209 SER A O 1
ATOM 1646 N N . VAL A 1 210 ? 20.210 8.812 -15.426 1.00 70.25 210 VAL A N 1
ATOM 1647 C CA . VAL A 1 210 ? 21.135 9.702 -16.174 1.00 70.25 210 VAL A CA 1
ATOM 1648 C C . VAL A 1 210 ? 20.523 11.051 -16.544 1.00 70.25 210 VAL A C 1
ATOM 1650 O O . VAL A 1 210 ? 21.226 11.906 -17.079 1.00 70.25 210 VAL A O 1
ATOM 1653 N N . GLY A 1 211 ? 19.232 11.256 -16.295 1.00 70.44 211 GLY A N 1
ATOM 1654 C CA . GLY A 1 211 ? 18.517 12.448 -16.738 1.00 70.44 211 GLY A CA 1
ATOM 1655 C C . GLY A 1 211 ? 17.372 12.850 -15.820 1.00 70.44 211 GLY A C 1
ATOM 1656 O O . GLY A 1 211 ? 17.156 12.264 -14.757 1.00 70.44 211 GLY A O 1
ATOM 1657 N N . GLU A 1 212 ? 16.642 13.874 -16.246 1.00 83.62 212 GLU A N 1
ATOM 1658 C CA . GLU A 1 212 ? 15.406 14.283 -15.586 1.00 83.62 212 GLU A CA 1
ATOM 1659 C C . GLU A 1 212 ? 14.322 13.207 -15.744 1.00 83.62 212 GLU A C 1
ATOM 1661 O O . GLU A 1 212 ? 14.378 12.367 -16.649 1.00 83.62 212 GLU A O 1
ATOM 1666 N N . VAL A 1 213 ? 13.334 13.241 -14.848 1.00 88.00 213 VAL A N 1
ATOM 1667 C CA . VAL A 1 213 ? 12.122 12.422 -14.954 1.00 88.00 213 VAL A CA 1
ATOM 1668 C C . VAL A 1 213 ? 11.475 12.701 -16.311 1.00 88.00 213 VAL A C 1
ATOM 1670 O O . VAL A 1 213 ? 11.095 13.832 -16.605 1.00 88.00 213 VAL A O 1
ATOM 1673 N N . GLN A 1 214 ? 11.375 11.670 -17.147 1.00 88.31 214 GLN A N 1
ATOM 1674 C CA . GLN A 1 214 ? 10.814 11.777 -18.496 1.00 88.31 214 GLN A CA 1
ATOM 1675 C C . GLN A 1 214 ? 9.292 11.717 -18.472 1.00 88.31 214 GLN A C 1
ATOM 1677 O O . GLN A 1 214 ? 8.624 12.356 -19.283 1.00 88.31 214 GLN A O 1
ATOM 1682 N N . HIS A 1 215 ? 8.748 10.939 -17.542 1.00 90.44 215 HIS A N 1
ATOM 1683 C CA . HIS A 1 215 ? 7.322 10.721 -17.413 1.00 90.44 215 HIS A CA 1
ATOM 1684 C C . HIS A 1 215 ? 6.951 10.560 -15.940 1.00 90.44 215 HIS A C 1
ATOM 1686 O O . HIS A 1 215 ? 7.702 9.965 -15.171 1.00 90.44 215 HIS A O 1
ATOM 1692 N N . SER A 1 216 ? 5.806 11.110 -15.548 1.00 94.12 216 SER A N 1
ATOM 1693 C CA . SER A 1 216 ? 5.300 11.050 -14.180 1.00 94.12 216 SER A CA 1
ATOM 1694 C C . SER A 1 216 ? 3.800 10.802 -14.216 1.00 94.12 216 SER A C 1
ATOM 1696 O O . SER A 1 216 ? 3.083 11.471 -14.965 1.00 94.12 216 SER A O 1
ATOM 1698 N N . ILE A 1 217 ? 3.337 9.844 -13.417 1.00 94.50 217 ILE A N 1
ATOM 1699 C CA . ILE A 1 217 ? 1.927 9.462 -13.329 1.00 94.50 217 ILE A CA 1
ATOM 1700 C C . ILE A 1 217 ? 1.411 9.800 -11.937 1.00 94.50 217 ILE A C 1
ATOM 1702 O O . ILE A 1 217 ? 1.836 9.212 -10.942 1.00 94.50 217 ILE A O 1
ATOM 1706 N N . ASP A 1 218 ? 0.446 10.714 -11.871 1.00 95.12 218 ASP A N 1
ATOM 1707 C CA . ASP A 1 218 ? -0.263 11.038 -10.636 1.00 95.12 218 ASP A CA 1
ATOM 1708 C C . ASP A 1 218 ? -1.165 9.868 -10.211 1.00 95.12 218 ASP A C 1
ATOM 1710 O O . ASP A 1 218 ? -2.058 9.444 -10.952 1.00 95.12 218 ASP A O 1
ATOM 1714 N N . LEU A 1 219 ? -1.018 9.410 -8.965 1.00 95.00 219 LEU A N 1
ATOM 1715 C CA . LEU A 1 219 ? -1.800 8.317 -8.372 1.00 95.00 219 LEU A CA 1
ATOM 1716 C C . LEU A 1 219 ? -3.183 8.782 -7.885 1.00 95.00 219 LEU A C 1
ATOM 1718 O O . LEU A 1 219 ? -3.610 8.527 -6.755 1.00 95.00 219 LEU A O 1
ATOM 1722 N N . ARG A 1 220 ? -3.904 9.519 -8.730 1.00 93.12 220 ARG A N 1
ATOM 1723 C CA . ARG A 1 220 ? -5.279 9.961 -8.466 1.00 93.12 220 ARG A CA 1
ATOM 1724 C C . ARG A 1 220 ? -6.259 8.867 -8.856 1.00 93.12 220 ARG A C 1
ATOM 1726 O O . ARG A 1 220 ? -6.102 8.214 -9.880 1.00 93.12 220 ARG A O 1
ATOM 1733 N N . ARG A 1 221 ? -7.352 8.702 -8.113 1.00 88.56 221 ARG A N 1
ATOM 1734 C CA . ARG A 1 221 ? -8.377 7.704 -8.463 1.00 88.56 221 ARG A CA 1
ATOM 1735 C C . ARG A 1 221 ? -8.902 7.831 -9.902 1.00 88.56 221 ARG A C 1
ATOM 1737 O O . ARG A 1 221 ? -9.189 6.816 -10.532 1.00 88.56 221 ARG A O 1
ATOM 1744 N N . GLN A 1 222 ? -9.018 9.050 -10.430 1.00 88.25 222 GLN A N 1
ATOM 1745 C CA . GLN A 1 222 ? -9.511 9.302 -11.791 1.00 88.25 222 GLN A CA 1
ATOM 1746 C C . GLN A 1 222 ? -8.581 8.742 -12.880 1.00 88.25 222 GLN A C 1
ATOM 1748 O O . GLN A 1 222 ? -9.064 8.381 -13.947 1.00 88.25 222 GLN A O 1
ATOM 1753 N N . THR A 1 223 ? -7.281 8.637 -12.599 1.00 90.62 223 THR A N 1
ATOM 1754 C CA . THR A 1 223 ? -6.255 8.080 -13.496 1.00 90.62 223 THR A CA 1
ATOM 1755 C C . THR A 1 223 ? -5.930 6.619 -13.164 1.00 90.62 223 THR A C 1
ATOM 1757 O O . THR A 1 223 ? -4.985 6.055 -13.701 1.00 90.62 223 THR A O 1
ATOM 1760 N N . SER A 1 224 ? -6.728 5.962 -12.310 1.00 91.62 224 SER A N 1
ATOM 1761 C CA . SER A 1 224 ? -6.492 4.569 -11.898 1.00 91.62 224 SER A CA 1
ATOM 1762 C C . SER A 1 224 ? -6.342 3.549 -13.028 1.00 91.62 224 SER A C 1
ATOM 1764 O O . SER A 1 224 ? -5.537 2.638 -12.840 1.00 91.62 224 SER A O 1
ATOM 1766 N N . PRO A 1 225 ? -6.998 3.665 -14.202 1.00 92.12 225 PRO A N 1
ATOM 1767 C CA . PRO A 1 225 ? -6.732 2.736 -15.300 1.00 92.12 225 PRO A CA 1
ATOM 1768 C C . PRO A 1 225 ? -5.263 2.719 -15.751 1.00 92.12 225 PRO A C 1
ATOM 1770 O O . PRO A 1 225 ? -4.790 1.683 -16.204 1.00 92.12 225 PRO A O 1
ATOM 1773 N N . GLU A 1 226 ? -4.550 3.837 -15.592 1.00 90.69 226 GLU A N 1
ATOM 1774 C CA . GLU A 1 226 ? -3.151 4.005 -15.990 1.00 90.69 226 GLU A CA 1
ATOM 1775 C C . GLU A 1 226 ? -2.188 3.416 -14.945 1.00 90.69 226 GLU A C 1
ATOM 1777 O O . GLU A 1 226 ? -1.346 2.580 -15.266 1.00 90.69 226 GLU A O 1
ATOM 1782 N N . TRP A 1 227 ? -2.341 3.786 -13.668 1.00 93.88 227 TRP A N 1
ATOM 1783 C CA . TRP A 1 227 ? -1.379 3.407 -12.623 1.00 93.88 227 TRP A CA 1
ATOM 1784 C C . TRP A 1 227 ? -1.758 2.160 -11.816 1.00 93.88 227 TRP A C 1
ATOM 1786 O O . TRP A 1 227 ? -0.878 1.500 -11.261 1.00 93.88 227 TRP A O 1
ATOM 1796 N N . ALA A 1 228 ? -3.041 1.797 -11.702 1.00 93.56 228 ALA A N 1
ATOM 1797 C CA . ALA A 1 228 ? -3.456 0.688 -10.833 1.00 93.56 228 ALA A CA 1
ATOM 1798 C C . ALA A 1 228 ? -2.857 -0.665 -11.244 1.00 93.56 228 ALA A C 1
ATOM 1800 O O . ALA A 1 228 ? -2.495 -1.430 -10.347 1.00 93.56 228 ALA A O 1
ATOM 1801 N N . PRO A 1 229 ? -2.706 -0.995 -12.544 1.00 92.75 229 PRO A N 1
ATOM 1802 C CA . PRO A 1 229 ? -1.973 -2.192 -12.951 1.00 92.75 229 PRO A CA 1
ATOM 1803 C C . PRO A 1 229 ? -0.515 -2.189 -12.464 1.00 92.75 229 PRO A C 1
ATOM 1805 O O . PRO A 1 229 ? -0.015 -3.223 -12.038 1.00 92.75 229 PRO A O 1
ATOM 1808 N N . MET A 1 230 ? 0.153 -1.030 -12.457 1.00 93.00 230 MET A N 1
ATOM 1809 C CA . MET A 1 230 ? 1.549 -0.909 -12.013 1.00 93.00 230 MET A CA 1
ATOM 1810 C C . MET A 1 230 ? 1.677 -1.133 -10.506 1.00 93.00 230 MET A C 1
ATOM 1812 O O . MET A 1 230 ? 2.514 -1.917 -10.059 1.00 93.00 230 MET A O 1
ATOM 1816 N N . ILE A 1 231 ? 0.804 -0.494 -9.719 1.00 92.75 231 ILE A N 1
ATOM 1817 C CA . ILE A 1 231 ? 0.773 -0.686 -8.265 1.00 92.75 231 ILE A CA 1
ATOM 1818 C C . ILE A 1 231 ? 0.417 -2.136 -7.918 1.00 92.75 231 ILE A C 1
ATOM 1820 O O . ILE A 1 231 ? 1.037 -2.702 -7.023 1.00 92.75 231 ILE A O 1
ATOM 1824 N N . ARG A 1 232 ? -0.506 -2.779 -8.649 1.00 91.38 232 ARG A N 1
ATOM 1825 C CA . ARG A 1 232 ? -0.818 -4.207 -8.455 1.00 91.38 232 ARG A CA 1
ATOM 1826 C C . ARG A 1 232 ? 0.415 -5.091 -8.578 1.00 91.38 232 ARG A C 1
ATOM 1828 O O . ARG A 1 232 ? 0.598 -5.974 -7.744 1.00 91.38 232 ARG A O 1
ATOM 1835 N N . GLU A 1 233 ? 1.281 -4.835 -9.555 1.00 87.75 233 GLU A N 1
ATOM 1836 C CA . GLU A 1 233 ? 2.515 -5.612 -9.697 1.00 87.75 233 GLU A CA 1
ATOM 1837 C C . GLU A 1 233 ? 3.526 -5.338 -8.581 1.00 87.75 233 GLU A C 1
ATOM 1839 O O . GLU A 1 233 ? 4.127 -6.266 -8.043 1.00 87.75 233 GLU A O 1
ATOM 1844 N N . ILE A 1 234 ? 3.660 -4.084 -8.150 1.00 88.06 234 ILE A N 1
ATOM 1845 C CA . ILE A 1 234 ? 4.476 -3.722 -6.979 1.00 88.06 234 ILE A CA 1
ATOM 1846 C C . ILE A 1 234 ? 3.987 -4.477 -5.730 1.00 88.06 234 ILE A C 1
ATOM 1848 O O . ILE A 1 234 ? 4.782 -5.089 -5.009 1.00 88.06 234 ILE A O 1
ATOM 1852 N N . VAL A 1 235 ? 2.674 -4.485 -5.493 1.00 87.12 235 VAL A N 1
ATOM 1853 C CA . VAL A 1 235 ? 2.035 -5.186 -4.371 1.00 87.12 235 VAL A CA 1
ATOM 1854 C C . VAL A 1 235 ? 2.233 -6.701 -4.480 1.00 87.12 235 VAL A C 1
ATOM 1856 O O . VAL A 1 235 ? 2.581 -7.341 -3.485 1.00 87.12 235 VAL A O 1
ATOM 1859 N N . SER A 1 236 ? 2.057 -7.282 -5.673 1.00 83.88 236 SER A N 1
ATOM 1860 C CA . SER A 1 236 ? 2.198 -8.727 -5.905 1.00 83.88 236 SER A CA 1
ATOM 1861 C C . SER A 1 236 ? 3.614 -9.215 -5.592 1.00 83.88 236 SER A C 1
ATOM 1863 O O . SER A 1 236 ? 3.800 -10.296 -5.026 1.00 83.88 236 SER A O 1
ATOM 1865 N N . ILE A 1 237 ? 4.632 -8.419 -5.926 1.00 79.44 237 ILE A N 1
ATOM 1866 C CA . ILE A 1 237 ? 6.030 -8.742 -5.636 1.00 79.44 237 ILE A CA 1
ATOM 1867 C C . ILE A 1 237 ? 6.316 -8.609 -4.138 1.00 79.44 237 ILE A C 1
ATOM 1869 O O . ILE A 1 237 ? 6.931 -9.508 -3.561 1.00 79.44 237 ILE A O 1
ATOM 1873 N N . GLY A 1 238 ? 5.832 -7.541 -3.494 1.00 75.44 238 GLY A N 1
ATOM 1874 C CA . GLY A 1 238 ? 5.980 -7.357 -2.047 1.00 75.44 238 GLY A CA 1
ATOM 1875 C C . GLY A 1 238 ? 5.400 -8.531 -1.246 1.00 75.44 238 GLY A C 1
ATOM 1876 O O . GLY A 1 238 ? 6.075 -9.091 -0.379 1.00 75.44 238 GLY A O 1
ATOM 1877 N N . LYS A 1 239 ? 4.192 -8.990 -1.605 1.00 74.50 239 LYS A N 1
ATOM 1878 C CA . LYS A 1 239 ? 3.548 -10.155 -0.971 1.00 74.50 239 LYS A CA 1
ATOM 1879 C C . LYS A 1 239 ? 4.372 -11.434 -1.126 1.00 74.50 239 LYS A C 1
ATOM 1881 O O . LYS A 1 239 ? 4.695 -12.066 -0.119 1.00 74.50 239 LYS A O 1
ATOM 1886 N N . ARG A 1 240 ? 4.813 -11.756 -2.346 1.00 71.31 240 ARG A N 1
ATOM 1887 C CA . ARG A 1 240 ? 5.636 -12.951 -2.623 1.00 71.31 240 ARG A CA 1
ATOM 1888 C C . ARG A 1 240 ? 6.950 -12.960 -1.840 1.00 71.31 240 ARG A C 1
ATOM 1890 O O . ARG A 1 240 ? 7.362 -13.991 -1.309 1.00 71.31 240 ARG A O 1
ATOM 1897 N N . GLN A 1 241 ? 7.610 -11.809 -1.717 1.00 66.31 241 GLN A N 1
ATOM 1898 C CA . GLN A 1 241 ? 8.821 -11.720 -0.903 1.00 66.31 241 GLN A CA 1
ATOM 1899 C C . GLN A 1 241 ? 8.542 -11.957 0.581 1.00 66.31 241 GLN A C 1
ATOM 1901 O O . GLN A 1 241 ? 9.318 -12.649 1.248 1.00 66.31 241 GLN A O 1
ATOM 1906 N N . SER A 1 242 ? 7.427 -11.429 1.088 1.00 61.59 242 SER A N 1
ATOM 1907 C CA . SER A 1 242 ? 7.029 -11.615 2.480 1.00 61.59 242 SER A CA 1
ATOM 1908 C C . SER A 1 242 ? 6.766 -13.092 2.820 1.00 61.59 242 SER A C 1
ATOM 1910 O O . SER A 1 242 ? 7.163 -13.527 3.904 1.00 61.59 242 SER A O 1
ATOM 1912 N N . GLU A 1 243 ? 6.200 -13.859 1.879 1.00 60.31 243 GLU A N 1
ATOM 1913 C CA . GLU A 1 243 ? 5.947 -15.305 1.977 1.00 60.31 243 GLU A CA 1
ATOM 1914 C C . GLU A 1 243 ? 7.251 -16.115 1.941 1.00 60.31 243 GLU A C 1
ATOM 1916 O O . GLU A 1 243 ? 7.477 -16.973 2.793 1.00 60.31 243 GLU A O 1
ATOM 1921 N N . SER A 1 244 ? 8.172 -15.783 1.027 1.00 54.25 244 SER A N 1
ATOM 1922 C CA . SER A 1 244 ? 9.451 -16.498 0.863 1.00 54.25 244 SER A CA 1
ATOM 1923 C C . SER A 1 244 ? 10.377 -16.451 2.092 1.00 54.25 244 SER A C 1
ATOM 1925 O O . SER A 1 244 ? 11.256 -17.301 2.246 1.00 54.25 244 SER A O 1
ATOM 1927 N N . ARG A 1 245 ? 10.192 -15.470 2.990 1.00 48.38 245 ARG A N 1
ATOM 1928 C CA . ARG A 1 245 ? 10.942 -15.370 4.255 1.00 48.38 245 ARG A CA 1
ATOM 1929 C C . ARG A 1 245 ? 10.421 -16.331 5.333 1.00 48.38 245 ARG A C 1
ATOM 1931 O O . ARG A 1 245 ? 11.200 -16.715 6.200 1.00 48.38 245 ARG A O 1
ATOM 1938 N N . VAL A 1 246 ? 9.150 -16.742 5.280 1.00 41.19 246 VAL A N 1
ATOM 1939 C CA . VAL A 1 246 ? 8.539 -17.631 6.291 1.00 41.19 246 VAL A CA 1
ATOM 1940 C C . VAL A 1 246 ? 9.023 -19.079 6.133 1.00 41.19 246 VAL A C 1
ATOM 1942 O O . VAL A 1 246 ? 9.157 -19.797 7.119 1.00 41.19 246 VAL A O 1
ATOM 1945 N N . THR A 1 247 ? 9.420 -19.491 4.929 1.00 35.22 247 THR A N 1
ATOM 1946 C CA . THR A 1 247 ? 9.915 -20.850 4.631 1.00 35.22 247 THR A CA 1
ATOM 1947 C C . THR A 1 247 ? 11.349 -21.124 5.126 1.00 35.22 247 THR A C 1
ATOM 1949 O O . THR A 1 247 ? 11.923 -22.165 4.821 1.00 35.22 247 THR A O 1
ATOM 1952 N N . LYS A 1 248 ? 11.973 -20.202 5.876 1.00 33.19 248 LYS A N 1
ATOM 1953 C CA . LYS A 1 248 ? 13.428 -20.167 6.118 1.00 33.19 248 LYS A CA 1
ATOM 1954 C C . LYS A 1 248 ? 13.882 -20.277 7.578 1.00 33.19 248 LYS A C 1
ATOM 1956 O O . LYS A 1 248 ? 14.910 -19.719 7.951 1.00 33.19 248 LYS A O 1
ATOM 1961 N N . ILE A 1 249 ? 13.173 -21.040 8.404 1.00 32.47 249 ILE A N 1
ATOM 1962 C CA . ILE A 1 249 ? 13.723 -21.526 9.679 1.00 32.47 249 ILE A CA 1
ATOM 1963 C C . ILE A 1 249 ? 13.427 -23.021 9.794 1.00 32.47 2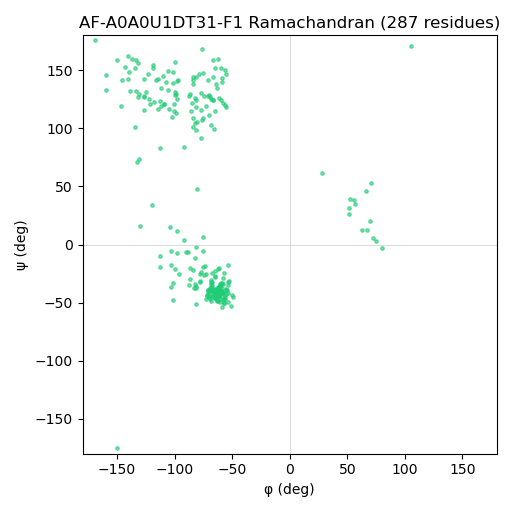49 ILE A C 1
ATOM 1965 O O . ILE A 1 249 ? 12.570 -23.427 10.565 1.00 32.47 249 ILE A O 1
ATOM 1969 N N . HIS A 1 250 ? 14.108 -23.828 8.981 1.00 28.17 250 HIS A N 1
ATOM 1970 C CA . HIS A 1 250 ? 14.445 -25.227 9.267 1.00 28.17 250 HIS A CA 1
ATOM 1971 C C . HIS A 1 250 ? 15.624 -25.635 8.362 1.00 28.17 250 HIS A C 1
ATOM 1973 O O . HIS A 1 250 ? 15.610 -25.377 7.162 1.00 28.17 250 HIS A O 1
ATOM 1979 N N . ASN A 1 251 ? 16.637 -26.275 8.950 1.00 28.38 251 ASN A N 1
ATOM 1980 C CA . ASN A 1 251 ? 17.677 -27.067 8.273 1.00 28.38 251 ASN A CA 1
ATOM 1981 C C . ASN A 1 251 ? 18.742 -26.349 7.411 1.00 28.38 251 ASN A C 1
ATOM 1983 O O . ASN A 1 251 ? 19.002 -26.784 6.299 1.00 28.38 251 ASN A O 1
ATOM 1987 N N . ASN A 1 252 ? 19.453 -25.335 7.928 1.00 27.17 252 ASN A N 1
ATOM 1988 C CA . ASN A 1 252 ? 20.791 -24.942 7.421 1.00 27.17 252 ASN A CA 1
ATOM 1989 C C . ASN A 1 252 ? 20.942 -24.689 5.893 1.00 27.17 252 ASN A C 1
ATOM 1991 O O . ASN A 1 252 ? 22.030 -24.868 5.346 1.00 27.17 252 ASN A O 1
ATOM 1995 N N . VAL A 1 253 ? 19.906 -24.205 5.196 1.00 25.52 253 VAL A N 1
ATOM 1996 C CA . VAL A 1 253 ? 19.999 -23.820 3.773 1.00 25.52 253 VAL A CA 1
ATOM 1997 C C . VAL A 1 253 ? 19.848 -22.306 3.593 1.00 25.52 253 VAL A C 1
ATOM 1999 O O . VAL A 1 253 ? 18.816 -21.706 3.892 1.00 25.52 253 VAL A O 1
ATOM 2002 N N . MET A 1 254 ? 20.890 -21.675 3.047 1.00 25.91 254 MET A N 1
ATOM 2003 C CA . MET A 1 254 ? 20.890 -20.275 2.623 1.00 25.91 254 MET A CA 1
ATOM 2004 C C . MET A 1 254 ? 20.301 -20.158 1.209 1.00 25.91 254 MET A C 1
ATOM 2006 O O . MET A 1 254 ? 20.996 -20.400 0.228 1.00 25.91 254 MET A O 1
ATOM 2010 N N . THR A 1 255 ? 19.038 -19.744 1.058 1.00 26.56 255 THR A N 1
ATOM 2011 C CA . THR A 1 255 ? 18.529 -19.360 -0.278 1.00 26.56 255 THR A CA 1
ATOM 2012 C C . THR A 1 255 ? 19.186 -18.050 -0.696 1.00 26.56 255 THR A C 1
ATOM 2014 O O . THR A 1 255 ? 18.915 -17.003 -0.098 1.00 26.56 255 THR A O 1
ATOM 2017 N N . VAL A 1 256 ? 20.044 -18.119 -1.711 1.00 23.83 256 VAL A N 1
ATOM 2018 C CA . VAL A 1 256 ? 20.494 -16.967 -2.492 1.00 23.83 256 VAL A CA 1
ATOM 2019 C C . VAL A 1 256 ? 19.287 -16.444 -3.272 1.00 23.83 256 VAL A C 1
ATOM 2021 O O . VAL A 1 256 ? 18.603 -17.189 -3.967 1.00 23.83 256 VAL A O 1
ATOM 2024 N N . GLN A 1 257 ? 18.980 -15.163 -3.090 1.00 31.12 257 GLN A N 1
ATOM 2025 C CA . GLN A 1 257 ? 17.787 -14.517 -3.621 1.00 31.12 257 GLN A CA 1
ATOM 2026 C C . GLN A 1 257 ? 17.955 -14.210 -5.122 1.00 31.12 257 GLN A C 1
ATOM 2028 O O . GLN A 1 257 ? 18.432 -13.147 -5.518 1.00 31.12 257 GLN A O 1
ATOM 2033 N N . SER A 1 258 ? 17.526 -15.154 -5.952 1.00 29.73 258 SER A N 1
ATOM 2034 C CA . SER A 1 258 ? 17.051 -14.938 -7.322 1.00 29.73 258 SER A CA 1
ATOM 2035 C C . SER A 1 258 ? 15.720 -15.674 -7.447 1.00 29.73 258 SER A C 1
ATOM 2037 O O . SER A 1 258 ? 15.645 -16.781 -7.970 1.00 29.73 258 SER A O 1
ATOM 2039 N N . SER A 1 259 ? 14.678 -15.117 -6.834 1.00 30.53 259 SER A N 1
ATOM 2040 C CA . SER A 1 259 ? 13.348 -15.719 -6.835 1.00 30.53 259 SER A CA 1
ATOM 2041 C C . SER A 1 259 ? 12.645 -15.407 -8.156 1.00 30.53 259 SER A C 1
ATOM 2043 O O . SER A 1 259 ? 12.190 -14.282 -8.358 1.00 30.53 259 SER A O 1
ATOM 2045 N N . TYR A 1 260 ? 12.555 -16.410 -9.029 1.00 31.58 260 TYR A N 1
ATOM 2046 C CA . TYR A 1 260 ? 11.513 -16.490 -10.046 1.00 31.58 260 TYR A CA 1
ATOM 2047 C C . TYR A 1 260 ? 10.234 -16.956 -9.348 1.00 31.58 260 TYR A C 1
ATOM 2049 O O . TYR A 1 260 ? 10.249 -17.923 -8.589 1.00 31.58 260 TYR A O 1
ATOM 2057 N N . SER A 1 261 ? 9.127 -16.261 -9.567 1.00 33.62 261 SER A N 1
ATOM 2058 C CA . SER A 1 261 ? 7.818 -16.708 -9.096 1.00 33.62 261 SER A CA 1
ATOM 2059 C C . SER A 1 261 ? 6.844 -16.526 -10.243 1.00 33.62 261 SER A C 1
ATOM 2061 O O . SER A 1 261 ? 6.430 -15.405 -10.528 1.00 33.62 261 SER A O 1
ATOM 2063 N N . VAL A 1 262 ? 6.535 -17.625 -10.920 1.00 38.00 262 VAL A N 1
ATOM 2064 C CA . VAL A 1 262 ? 5.548 -17.698 -11.999 1.00 38.00 262 VAL A CA 1
ATOM 2065 C C . VAL A 1 262 ? 4.330 -18.413 -11.420 1.00 38.00 262 VAL A C 1
ATOM 2067 O O . VAL A 1 262 ? 4.492 -19.430 -10.746 1.00 38.00 262 VAL A O 1
ATOM 2070 N N . GLN A 1 263 ? 3.122 -17.888 -11.634 1.00 36.66 263 GLN A N 1
ATOM 2071 C CA . GLN A 1 263 ? 1.929 -18.718 -11.480 1.00 36.66 263 GLN A CA 1
ATOM 2072 C C . GLN A 1 263 ? 1.868 -19.622 -12.704 1.00 36.66 263 GLN A C 1
ATOM 2074 O O . GLN A 1 263 ? 1.665 -19.147 -13.814 1.00 36.66 263 GLN A O 1
ATOM 2079 N N . VAL A 1 264 ? 2.127 -20.904 -12.493 1.00 39.97 264 VAL A N 1
ATOM 2080 C CA . VAL A 1 264 ? 2.054 -21.930 -13.528 1.00 39.97 264 VAL A CA 1
ATOM 2081 C C . VAL A 1 264 ? 0.858 -22.827 -13.249 1.00 39.97 264 VAL A C 1
ATOM 2083 O O . VAL A 1 264 ? 0.510 -23.065 -12.091 1.00 39.97 264 VAL A O 1
ATOM 2086 N N . THR A 1 265 ? 0.209 -23.302 -14.307 1.00 49.12 265 THR A N 1
ATOM 2087 C CA . THR A 1 265 ? -0.789 -24.369 -14.198 1.00 49.12 265 THR A CA 1
ATOM 2088 C C . THR A 1 265 ? -0.125 -25.649 -13.674 1.00 49.12 265 THR A C 1
ATOM 2090 O O . THR A 1 265 ? 1.093 -25.799 -13.751 1.00 49.12 265 THR A O 1
ATOM 2093 N N . GLU A 1 266 ? -0.908 -26.580 -13.128 1.00 46.78 266 GLU A N 1
ATOM 2094 C CA . GLU A 1 266 ? -0.386 -27.830 -12.548 1.00 46.78 266 GLU A CA 1
ATOM 2095 C C . GLU A 1 266 ? 0.386 -28.675 -13.586 1.00 46.78 266 GLU A C 1
ATOM 2097 O O . GLU A 1 266 ? 1.424 -29.254 -13.273 1.00 46.78 266 GLU A O 1
ATOM 2102 N N . GLU A 1 267 ? -0.049 -28.644 -14.851 1.00 45.91 267 GLU A N 1
ATOM 2103 C CA . GLU A 1 267 ? 0.666 -29.238 -15.991 1.00 45.91 267 GLU A CA 1
ATOM 2104 C C . GLU A 1 267 ? 2.012 -28.550 -16.262 1.00 45.91 267 GLU A C 1
ATOM 2106 O O . GLU A 1 267 ? 3.037 -29.217 -16.391 1.00 45.91 267 GLU A O 1
ATOM 2111 N N . LEU A 1 268 ? 2.044 -27.215 -16.263 1.00 47.41 268 LEU A N 1
ATOM 2112 C CA . LEU A 1 268 ? 3.256 -26.438 -16.530 1.00 47.41 268 LEU A CA 1
ATOM 2113 C C . LEU A 1 268 ? 4.256 -26.500 -15.355 1.00 47.41 268 LEU A C 1
ATOM 2115 O O . LEU A 1 268 ? 5.464 -26.379 -15.549 1.00 47.41 268 LEU A O 1
ATOM 2119 N N . ALA A 1 269 ? 3.777 -26.745 -14.130 1.00 47.69 269 ALA A N 1
ATOM 2120 C CA . ALA A 1 269 ? 4.622 -27.009 -12.966 1.00 47.69 269 ALA A CA 1
ATOM 2121 C C . ALA A 1 269 ? 5.415 -28.320 -13.108 1.00 47.69 269 ALA A C 1
ATOM 2123 O O . ALA A 1 269 ? 6.586 -28.368 -12.724 1.00 47.69 269 ALA A O 1
ATOM 2124 N N . MET A 1 270 ? 4.798 -29.360 -13.679 1.00 50.25 270 MET A N 1
ATOM 2125 C CA . MET A 1 270 ? 5.463 -30.640 -13.941 1.00 50.25 270 MET A CA 1
ATOM 2126 C C . MET A 1 270 ? 6.501 -30.520 -15.062 1.00 50.25 270 MET A C 1
ATOM 2128 O O . MET A 1 270 ? 7.620 -31.003 -14.905 1.00 50.25 270 MET A O 1
ATOM 2132 N N . GLU A 1 271 ? 6.195 -29.785 -16.134 1.00 50.38 271 GLU A N 1
ATOM 2133 C CA . GLU A 1 271 ? 7.168 -29.510 -17.203 1.00 50.38 271 GLU A CA 1
ATOM 2134 C C . GLU A 1 271 ? 8.381 -28.710 -16.702 1.00 50.38 271 GLU A C 1
ATOM 2136 O O . GLU A 1 271 ? 9.518 -28.976 -17.095 1.00 50.38 271 GLU A O 1
ATOM 2141 N N . LEU A 1 272 ? 8.169 -27.756 -15.788 1.00 45.09 272 LEU A N 1
ATOM 2142 C CA . LEU A 1 272 ? 9.256 -27.012 -15.151 1.00 45.09 272 LEU A CA 1
ATOM 2143 C C . LEU A 1 272 ? 10.131 -27.892 -14.250 1.00 45.09 272 LEU A C 1
ATOM 2145 O O . LEU A 1 272 ? 11.348 -27.703 -14.213 1.00 45.09 272 LEU A O 1
ATOM 2149 N N . TYR A 1 273 ? 9.532 -28.841 -13.527 1.00 49.62 273 TYR A N 1
ATOM 2150 C CA . TYR A 1 273 ? 10.273 -29.797 -12.703 1.00 49.62 273 TYR A CA 1
ATOM 2151 C C . TYR A 1 273 ? 11.213 -30.655 -13.560 1.00 49.62 273 TYR A C 1
ATOM 2153 O O . TYR A 1 273 ? 12.394 -30.786 -13.232 1.00 49.62 273 TYR A O 1
ATOM 2161 N N . ASP A 1 274 ? 10.721 -31.143 -14.698 1.00 53.69 274 ASP A N 1
ATOM 2162 C CA . ASP A 1 274 ? 11.513 -31.925 -15.648 1.00 53.69 274 ASP A CA 1
ATOM 2163 C C . ASP A 1 274 ? 12.591 -31.073 -16.346 1.00 53.69 274 ASP A C 1
ATOM 2165 O O . ASP A 1 274 ? 13.719 -31.530 -16.530 1.00 53.69 274 ASP A O 1
ATOM 2169 N N . PHE A 1 275 ? 12.297 -29.806 -16.664 1.00 48.19 275 PHE A N 1
ATOM 2170 C CA . PHE A 1 275 ? 13.250 -28.882 -17.293 1.00 48.19 275 PHE A CA 1
ATOM 2171 C C . PHE A 1 275 ? 14.430 -28.504 -16.378 1.00 48.19 275 PHE A C 1
ATOM 2173 O O . PHE A 1 275 ? 15.570 -28.401 -16.834 1.00 48.19 275 PHE A O 1
ATOM 2180 N N . PHE A 1 276 ? 14.189 -28.312 -15.076 1.00 46.09 276 PHE A N 1
ATOM 2181 C CA . PHE A 1 276 ? 15.241 -27.980 -14.103 1.00 46.09 276 PHE A CA 1
ATOM 2182 C C . PHE A 1 276 ? 15.921 -29.209 -13.472 1.00 46.09 276 PHE A C 1
ATOM 2184 O O . PHE A 1 276 ? 16.919 -29.051 -12.757 1.00 46.09 276 PHE A O 1
ATOM 2191 N N . GLY A 1 277 ? 15.431 -30.422 -13.750 1.00 46.56 277 GLY A N 1
ATOM 2192 C CA . GLY A 1 277 ? 15.857 -31.676 -13.116 1.00 46.56 277 GLY A CA 1
ATOM 2193 C C . GLY A 1 277 ? 17.353 -32.003 -13.223 1.00 46.56 277 GLY A C 1
ATOM 2194 O O . GLY A 1 277 ? 17.893 -32.665 -12.336 1.00 46.56 277 GLY A O 1
ATOM 2195 N N . ASP A 1 278 ? 18.051 -31.479 -14.237 1.00 45.44 278 ASP A N 1
ATOM 2196 C CA . ASP A 1 278 ? 19.496 -31.689 -14.425 1.00 45.44 278 ASP A CA 1
ATOM 2197 C C . ASP A 1 278 ? 20.390 -30.547 -13.895 1.00 45.44 278 ASP A C 1
ATOM 2199 O O . ASP A 1 278 ? 21.612 -30.693 -13.853 1.00 45.44 278 ASP A O 1
ATOM 2203 N N . THR A 1 279 ? 19.819 -29.418 -13.453 1.00 43.56 279 THR A N 1
ATOM 2204 C CA . THR A 1 279 ? 20.583 -28.266 -12.913 1.00 43.56 279 THR A CA 1
ATOM 2205 C C . THR A 1 279 ? 20.374 -28.019 -11.419 1.00 43.56 279 THR A C 1
ATOM 2207 O O . THR A 1 279 ? 21.132 -27.263 -10.809 1.00 43.56 279 THR A O 1
ATOM 2210 N N . MET A 1 280 ? 19.408 -28.698 -10.798 1.00 37.75 280 MET A N 1
ATOM 2211 C CA . MET A 1 280 ? 19.261 -28.755 -9.344 1.00 37.75 280 MET A CA 1
ATOM 2212 C C . MET A 1 280 ? 20.165 -29.853 -8.754 1.00 37.75 280 MET A C 1
ATOM 2214 O O . MET A 1 280 ? 20.240 -30.948 -9.317 1.00 37.75 280 MET A O 1
ATOM 2218 N N . PRO A 1 281 ? 20.850 -29.628 -7.614 1.00 36.56 281 PRO A N 1
ATOM 2219 C CA . PRO A 1 281 ? 21.557 -30.704 -6.930 1.00 36.56 281 PRO A CA 1
ATOM 2220 C C . PRO A 1 281 ? 20.564 -31.819 -6.587 1.00 36.56 281 PRO A C 1
ATOM 2222 O O . PRO A 1 281 ? 19.559 -31.583 -5.915 1.00 36.56 281 PRO A O 1
ATOM 2225 N N . ARG A 1 282 ? 20.838 -33.031 -7.086 1.00 37.66 282 ARG A N 1
ATOM 2226 C CA . ARG A 1 282 ? 19.985 -34.204 -6.874 1.00 37.66 282 ARG A CA 1
ATOM 2227 C C . ARG A 1 282 ? 19.803 -34.434 -5.379 1.00 37.66 282 ARG A C 1
ATOM 2229 O O . ARG A 1 282 ? 20.768 -34.659 -4.653 1.00 37.66 282 ARG A O 1
ATOM 2236 N N . PHE A 1 283 ? 18.552 -34.388 -4.939 1.00 37.22 283 PHE A N 1
ATOM 2237 C CA . PHE A 1 283 ? 18.160 -34.773 -3.596 1.00 37.22 283 PHE A CA 1
ATOM 2238 C C . PHE A 1 283 ? 18.352 -36.288 -3.461 1.00 37.22 283 PHE A C 1
ATOM 2240 O O . PHE A 1 283 ? 17.560 -37.067 -3.985 1.00 37.22 283 PHE A O 1
ATOM 2247 N N . THR A 1 284 ? 19.423 -36.725 -2.804 1.00 36.50 284 THR A N 1
ATOM 2248 C CA . THR A 1 284 ? 19.487 -38.082 -2.256 1.00 36.50 284 THR A CA 1
ATOM 2249 C C . THR A 1 284 ? 18.797 -38.043 -0.897 1.00 36.50 284 THR A C 1
ATOM 2251 O O . THR A 1 284 ? 19.349 -37.420 0.013 1.00 36.50 284 THR A O 1
ATOM 2254 N N . PRO A 1 285 ? 17.602 -38.640 -0.732 1.00 33.50 285 PRO A N 1
ATOM 2255 C CA . PRO A 1 285 ? 17.053 -38.824 0.600 1.00 33.50 285 PRO A CA 1
ATOM 2256 C C . PRO A 1 285 ? 18.043 -39.675 1.396 1.00 33.50 285 PRO A C 1
ATOM 2258 O O . PRO A 1 285 ? 18.445 -40.751 0.951 1.00 33.50 285 PRO A O 1
ATOM 2261 N N . ASP A 1 286 ? 18.468 -39.153 2.541 1.00 33.91 286 ASP A N 1
ATOM 2262 C CA . ASP A 1 286 ? 19.231 -39.904 3.527 1.00 33.91 286 ASP A CA 1
ATOM 2263 C C . ASP A 1 286 ? 18.303 -40.999 4.065 1.00 33.91 286 ASP A C 1
ATOM 2265 O O . ASP A 1 286 ? 17.387 -40.740 4.847 1.00 33.91 286 ASP A O 1
ATOM 2269 N N . VAL A 1 287 ? 18.467 -42.210 3.537 1.00 45.91 287 VAL A N 1
ATOM 2270 C CA . VAL A 1 287 ? 17.903 -43.418 4.131 1.00 45.91 287 VAL A CA 1
ATOM 2271 C C . VAL A 1 287 ? 18.984 -43.954 5.055 1.00 45.91 287 VAL A C 1
ATOM 2273 O O . VAL A 1 287 ? 19.790 -44.797 4.662 1.00 45.91 287 VAL A O 1
ATOM 2276 N N . SER A 1 288 ? 19.028 -43.411 6.265 1.00 43.66 288 SER A N 1
ATOM 2277 C CA . SER A 1 288 ? 19.715 -44.033 7.390 1.00 43.66 288 SER A CA 1
ATOM 2278 C C . SER A 1 288 ? 18.676 -44.724 8.275 1.00 43.66 288 SER A C 1
ATOM 2280 O O . SER A 1 288 ? 17.713 -44.105 8.731 1.00 43.66 288 SER A O 1
ATOM 2282 N N . GLU A 1 289 ? 18.877 -46.037 8.413 1.00 39.62 289 GLU A N 1
ATOM 2283 C CA . GLU A 1 289 ? 18.242 -46.956 9.369 1.00 39.62 289 GLU A CA 1
ATOM 2284 C C . GLU A 1 289 ? 18.482 -46.556 10.833 1.00 39.62 289 GLU A C 1
ATOM 2286 O O . GLU A 1 289 ? 19.560 -45.987 11.135 1.00 39.62 289 GLU A O 1
#

Solvent-accessible surface area (backbone atoms only — not comparable to full-atom values): 16357 Å² total; per-residue (Å²): 119,36,54,42,69,45,88,89,66,69,60,38,42,29,44,26,60,69,37,64,42,66,49,53,72,53,93,60,99,67,51,36,68,53,26,40,52,48,12,56,54,27,43,72,64,75,36,76,67,21,46,55,49,13,44,55,26,31,51,49,15,50,52,43,51,53,42,21,55,30,22,51,72,7,35,23,68,59,43,66,86,50,56,68,74,54,50,53,48,54,37,34,74,29,64,74,44,69,62,73,70,50,54,63,54,53,58,60,54,47,45,48,75,74,63,75,44,82,73,53,70,67,60,43,49,57,50,45,52,51,45,54,56,46,50,57,50,47,59,55,67,28,47,58,35,70,36,28,27,44,32,25,35,52,90,79,66,46,65,30,38,37,34,56,37,32,90,75,7,30,42,37,31,20,46,49,35,63,63,41,70,45,75,48,72,57,94,91,40,81,43,74,44,75,77,48,32,33,54,97,89,38,81,42,88,67,86,51,63,72,57,68,71,76,45,75,48,65,43,30,76,92,46,34,89,73,49,36,56,52,49,27,51,54,43,54,51,43,51,53,55,61,55,64,59,70,78,67,84,74,83,96,72,84,81,78,75,63,62,74,78,76,96,62,56,78,70,53,48,52,54,49,52,65,69,44,58,85,80,49,82,78,84,72,80,85,84,77,132

pLDDT: mean 76.01, std 19.94, range [23.83, 98.38]